Protein AF-0000000075188767 (afdb_homodimer)

Structure (mmCIF, N/CA/C/O backbone):
data_AF-0000000075188767-model_v1
#
loop_
_entity.id
_entity.type
_entity.pdbx_description
1 polymer 'Small heat shock protein'
#
loop_
_atom_site.group_PDB
_atom_site.id
_atom_site.type_symbol
_atom_site.label_atom_id
_atom_site.label_alt_id
_atom_site.label_comp_id
_atom_site.label_asym_id
_atom_site.label_entity_id
_atom_site.label_seq_id
_atom_site.pdbx_PDB_ins_code
_atom_site.Cartn_x
_atom_site.Cartn_y
_atom_site.Cartn_z
_atom_site.occupancy
_atom_site.B_iso_or_equiv
_atom_site.auth_seq_id
_atom_site.auth_comp_id
_atom_site.auth_asym_id
_atom_site.auth_atom_id
_atom_site.pdbx_PDB_model_num
ATOM 1 N N . MET A 1 1 ? -7.266 -8.07 -3.699 1 90.19 1 MET A N 1
ATOM 2 C CA . MET A 1 1 ? -6.273 -8.82 -4.465 1 90.19 1 MET A CA 1
ATOM 3 C C . MET A 1 1 ? -6.688 -8.938 -5.926 1 90.19 1 MET A C 1
ATOM 5 O O . MET A 1 1 ? -7.875 -9.086 -6.23 1 90.19 1 MET A O 1
ATOM 9 N N . ASP A 1 2 ? -5.57 -8.93 -6.891 1 92.94 2 ASP A N 1
ATOM 10 C CA . ASP A 1 2 ? -5.805 -9.25 -8.297 1 92.94 2 ASP A CA 1
ATOM 11 C C . ASP A 1 2 ? -5.168 -10.586 -8.664 1 92.94 2 ASP A C 1
ATOM 13 O O . ASP A 1 2 ? -4.031 -10.875 -8.273 1 92.94 2 ASP A O 1
ATOM 17 N N . LEU A 1 3 ? -5.898 -11.422 -9.25 1 93.69 3 LEU A N 1
ATOM 18 C CA . LEU A 1 3 ? -5.406 -12.695 -9.766 1 93.69 3 LEU A CA 1
ATOM 19 C C . LEU A 1 3 ? -5.68 -12.82 -11.266 1 93.69 3 LEU A C 1
ATOM 21 O O . LEU A 1 3 ? -6.816 -12.633 -11.703 1 93.69 3 LEU A O 1
ATOM 25 N N . TYR A 1 4 ? -4.652 -13.125 -11.992 1 91.88 4 TYR A N 1
ATOM 26 C CA . TYR A 1 4 ? -4.844 -13.258 -13.438 1 91.88 4 TYR A CA 1
ATOM 27 C C . TYR A 1 4 ? -3.771 -14.141 -14.055 1 91.88 4 TYR A C 1
ATOM 29 O O . TYR A 1 4 ? -2.736 -14.398 -13.43 1 91.88 4 TYR A O 1
ATOM 37 N N . GLU A 1 5 ? -4.125 -14.633 -15.25 1 88.25 5 GLU A N 1
ATOM 38 C CA . GLU A 1 5 ? -3.174 -15.438 -16 1 88.25 5 GLU A CA 1
ATOM 39 C C . GLU A 1 5 ? -2.639 -14.68 -17.219 1 88.25 5 GLU A C 1
ATOM 41 O O . GLU A 1 5 ? -3.402 -14.031 -17.938 1 88.25 5 GLU A O 1
ATOM 46 N N . ASP A 1 6 ? -1.314 -14.711 -17.312 1 87.12 6 ASP A N 1
ATOM 47 C CA . ASP A 1 6 ? -0.688 -14.164 -18.516 1 87.12 6 ASP A CA 1
ATOM 48 C C . ASP A 1 6 ? -0.548 -15.234 -19.594 1 87.12 6 ASP A C 1
ATOM 50 O O . ASP A 1 6 ? 0.273 -16.141 -19.484 1 87.12 6 ASP A O 1
ATOM 54 N N . PRO A 1 7 ? -1.304 -15.047 -20.609 1 82 7 PRO A N 1
ATOM 55 C CA . PRO A 1 7 ? -1.29 -16.094 -21.641 1 82 7 PRO A CA 1
ATOM 56 C C . PRO A 1 7 ? 0.036 -16.172 -22.391 1 82 7 PRO A C 1
ATOM 58 O O . PRO A 1 7 ? 0.419 -17.25 -22.875 1 82 7 PRO A O 1
ATOM 61 N N . ASP A 1 8 ? 0.709 -15.047 -22.484 1 83.5 8 ASP A N 1
ATOM 62 C CA . ASP A 1 8 ? 1.964 -15.023 -23.234 1 83.5 8 ASP A CA 1
ATOM 63 C C . ASP A 1 8 ? 3.057 -15.797 -22.5 1 83.5 8 ASP A C 1
ATOM 65 O O . ASP A 1 8 ? 3.846 -16.516 -23.109 1 83.5 8 ASP A O 1
ATOM 69 N N . THR A 1 9 ? 2.998 -15.719 -21.234 1 82.88 9 THR A N 1
ATOM 70 C CA . THR A 1 9 ? 4.059 -16.344 -20.453 1 82.88 9 THR A CA 1
ATOM 71 C C . THR A 1 9 ? 3.541 -17.594 -19.75 1 82.88 9 THR A C 1
ATOM 73 O O . THR A 1 9 ? 4.312 -18.328 -19.109 1 82.88 9 THR A O 1
ATOM 76 N N . ASN A 1 10 ? 2.279 -17.891 -19.875 1 86.31 10 ASN A N 1
ATOM 77 C CA . ASN A 1 10 ? 1.639 -18.984 -19.172 1 86.31 10 ASN A CA 1
ATOM 78 C C . ASN A 1 10 ? 1.939 -18.953 -17.672 1 86.31 10 ASN A C 1
ATOM 80 O O . ASN A 1 10 ? 2.391 -19.953 -17.109 1 86.31 10 ASN A O 1
ATOM 84 N N . THR A 1 11 ? 1.812 -17.797 -17.125 1 90.44 11 THR A N 1
ATOM 85 C CA . THR A 1 11 ? 2.1 -17.578 -15.719 1 90.44 11 THR A CA 1
ATOM 86 C C . THR A 1 11 ? 0.859 -17.062 -14.992 1 90.44 11 THR A C 1
ATOM 88 O O . THR A 1 11 ? 0.116 -16.234 -15.523 1 90.44 11 THR A O 1
ATOM 91 N N . VAL A 1 12 ? 0.63 -17.594 -13.82 1 91.12 12 VAL A N 1
ATOM 92 C CA . VAL A 1 12 ? -0.405 -17.062 -12.938 1 91.12 12 VAL A CA 1
ATOM 93 C C . VAL A 1 12 ? 0.187 -15.992 -12.031 1 91.12 12 VAL A C 1
ATOM 95 O O . VAL A 1 12 ? 1.189 -16.219 -11.352 1 91.12 12 VAL A O 1
ATOM 98 N N . ASN A 1 13 ? -0.493 -14.859 -12.023 1 93.56 13 ASN A N 1
ATOM 99 C CA . ASN A 1 13 ? -0 -13.734 -11.242 1 93.56 13 ASN A CA 1
ATOM 100 C C . ASN A 1 13 ? -1.017 -13.297 -10.188 1 93.56 13 ASN A C 1
ATOM 102 O O . ASN A 1 13 ? -2.217 -13.242 -10.469 1 93.56 13 ASN A O 1
ATOM 106 N N . ALA A 1 14 ? -0.519 -13.078 -9.023 1 94.69 14 ALA A N 1
ATOM 107 C CA . ALA A 1 14 ? -1.319 -12.516 -7.938 1 94.69 14 ALA A CA 1
ATOM 108 C C . ALA A 1 14 ? -0.682 -11.234 -7.395 1 94.69 14 ALA A C 1
ATOM 110 O O . ALA A 1 14 ? 0.526 -11.195 -7.152 1 94.69 14 ALA A O 1
ATOM 111 N N . ILE A 1 15 ? -1.501 -10.188 -7.27 1 95.06 15 ILE A N 1
ATOM 112 C CA . ILE A 1 15 ? -1.045 -8.93 -6.684 1 95.06 15 ILE A CA 1
ATOM 113 C C . ILE A 1 15 ? -1.913 -8.578 -5.48 1 95.06 15 ILE A C 1
ATOM 115 O O . ILE A 1 15 ? -3.141 -8.523 -5.586 1 95.06 15 ILE A O 1
ATOM 119 N N . ILE A 1 16 ? -1.275 -8.344 -4.34 1 94.31 16 ILE A N 1
ATOM 120 C CA . ILE A 1 16 ? -1.977 -8.047 -3.096 1 94.31 16 ILE A CA 1
ATOM 121 C C . ILE A 1 16 ? -1.461 -6.73 -2.516 1 94.31 16 ILE A C 1
ATOM 123 O O . ILE A 1 16 ? -0.253 -6.48 -2.502 1 94.31 16 ILE A O 1
ATOM 127 N N . GLU A 1 17 ? -2.391 -5.918 -2.092 1 93.75 17 GLU A N 1
ATOM 128 C CA . GLU A 1 17 ? -2.016 -4.66 -1.455 1 93.75 17 GLU A CA 1
ATOM 129 C C . GLU A 1 17 ? -1.712 -4.859 0.027 1 93.75 17 GLU A C 1
ATOM 131 O O . GLU A 1 17 ? -2.59 -5.25 0.799 1 93.75 17 GLU A O 1
ATOM 136 N N . LEU A 1 18 ? -0.496 -4.555 0.384 1 93.19 18 LEU A N 1
ATOM 137 C CA . LEU A 1 18 ? -0.028 -4.652 1.762 1 93.19 18 LEU A CA 1
ATOM 138 C C . LEU A 1 18 ? 0.71 -3.383 2.176 1 93.19 18 LEU A C 1
ATOM 140 O O . LEU A 1 18 ? 1.89 -3.434 2.531 1 93.19 18 LEU A O 1
ATOM 144 N N . PRO A 1 19 ? -0.009 -2.355 2.23 1 92.75 19 PRO A N 1
ATOM 145 C CA . PRO A 1 19 ? 0.664 -1.087 2.521 1 92.75 19 PRO A CA 1
ATOM 146 C C . PRO A 1 19 ? 1.307 -1.064 3.906 1 92.75 19 PRO A C 1
ATOM 148 O O . PRO A 1 19 ? 0.67 -1.445 4.891 1 92.75 19 PRO A O 1
ATOM 151 N N . GLY A 1 20 ? 2.51 -0.597 3.945 1 92.69 20 GLY A N 1
ATOM 152 C CA . GLY A 1 20 ? 3.188 -0.374 5.211 1 92.69 20 GLY A CA 1
ATOM 153 C C . GLY A 1 20 ? 3.943 -1.592 5.707 1 92.69 20 GLY A C 1
ATOM 154 O O . GLY A 1 20 ? 4.684 -1.512 6.691 1 92.69 20 GLY A O 1
ATOM 155 N N . LEU A 1 21 ? 3.725 -2.664 5.047 1 92.88 21 LEU A N 1
ATOM 156 C CA . LEU A 1 21 ? 4.371 -3.885 5.52 1 92.88 21 LEU A CA 1
ATOM 157 C C . LEU A 1 21 ? 5.715 -4.09 4.824 1 92.88 21 LEU A C 1
ATOM 159 O O . LEU A 1 21 ? 5.895 -3.67 3.678 1 92.88 21 LEU A O 1
ATOM 163 N N . ALA A 1 22 ? 6.555 -4.711 5.602 1 93.44 22 ALA A N 1
ATOM 164 C CA . ALA A 1 22 ? 7.836 -5.145 5.051 1 93.44 22 ALA A CA 1
ATOM 165 C C . ALA A 1 22 ? 7.812 -6.629 4.699 1 93.44 22 ALA A C 1
ATOM 167 O O . ALA A 1 22 ? 6.859 -7.336 5.039 1 93.44 22 ALA A O 1
ATOM 168 N N . LYS A 1 23 ? 8.852 -7.039 3.98 1 94.12 23 LYS A N 1
ATOM 169 C CA . LYS A 1 23 ? 8.93 -8.43 3.537 1 94.12 23 LYS A CA 1
ATOM 170 C C . LYS A 1 23 ? 8.867 -9.391 4.723 1 94.12 23 LYS A C 1
ATOM 172 O O . LYS A 1 23 ? 8.266 -10.461 4.629 1 94.12 23 LYS A O 1
ATOM 177 N N . GLU A 1 24 ? 9.484 -8.93 5.809 1 94.25 24 GLU A N 1
ATOM 178 C CA . GLU A 1 24 ? 9.562 -9.789 6.98 1 94.25 24 GLU A CA 1
ATOM 179 C C . GLU A 1 24 ? 8.188 -9.969 7.625 1 94.25 24 GLU A C 1
ATOM 181 O O . GLU A 1 24 ? 7.98 -10.898 8.406 1 94.25 24 GLU A O 1
ATOM 186 N N . ASP A 1 25 ? 7.273 -9.141 7.289 1 94 25 ASP A N 1
ATOM 187 C CA . ASP A 1 25 ? 5.945 -9.18 7.887 1 94 25 ASP A CA 1
ATOM 188 C C . ASP A 1 25 ? 5.016 -10.109 7.105 1 94 25 ASP A C 1
ATOM 190 O O . ASP A 1 25 ? 3.869 -10.32 7.5 1 94 25 ASP A O 1
ATOM 194 N N . VAL A 1 26 ? 5.488 -10.633 6.008 1 96.19 26 VAL A N 1
ATOM 195 C CA . VAL A 1 26 ? 4.652 -11.422 5.109 1 96.19 26 VAL A CA 1
ATOM 196 C C . VAL A 1 26 ? 5.145 -12.867 5.078 1 96.19 26 VAL A C 1
ATOM 198 O O . VAL A 1 26 ? 6.344 -13.117 4.953 1 96.19 26 VAL A O 1
ATOM 201 N N . HIS A 1 27 ? 4.16 -13.758 5.238 1 96.44 27 HIS A N 1
ATOM 202 C CA . HIS A 1 27 ? 4.488 -15.18 5.164 1 96.44 27 HIS A CA 1
ATOM 203 C C . HIS A 1 27 ? 3.857 -15.828 3.939 1 96.44 27 HIS A C 1
ATOM 205 O O . HIS A 1 27 ? 2.686 -15.594 3.639 1 96.44 27 HIS A O 1
ATOM 211 N N . ILE A 1 28 ? 4.711 -16.578 3.256 1 95.94 28 ILE A N 1
ATOM 212 C CA . ILE A 1 28 ? 4.234 -17.344 2.104 1 95.94 28 ILE A CA 1
ATOM 213 C C . ILE A 1 28 ? 4.605 -18.812 2.268 1 95.94 28 ILE A C 1
ATOM 215 O O . ILE A 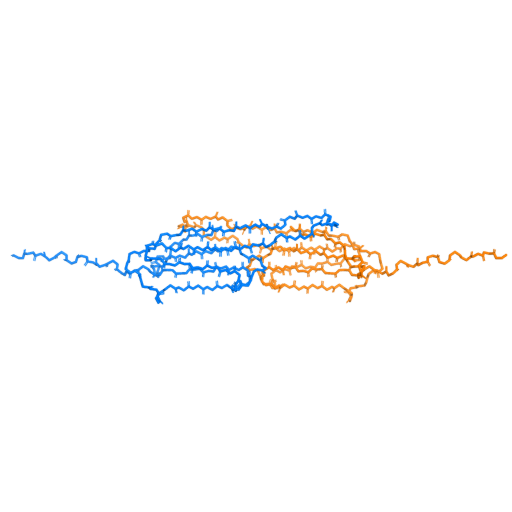1 28 ? 5.785 -19.156 2.414 1 95.94 28 ILE A O 1
ATOM 219 N N . ASP A 1 29 ? 3.621 -19.625 2.246 1 95.56 29 ASP A N 1
ATOM 220 C CA . ASP A 1 29 ? 3.824 -21.062 2.371 1 95.56 29 ASP A CA 1
ATOM 221 C C . ASP A 1 29 ? 3.316 -21.797 1.133 1 95.56 29 ASP A C 1
ATOM 223 O O . ASP A 1 29 ? 2.271 -21.453 0.581 1 95.56 29 ASP A O 1
ATOM 227 N N . TRP A 1 30 ? 4.145 -22.781 0.76 1 94.06 30 TRP A N 1
ATOM 228 C CA . TRP A 1 30 ? 3.77 -23.609 -0.379 1 94.06 30 TRP A CA 1
ATOM 229 C C . TRP A 1 30 ? 3.869 -25.094 -0.029 1 94.06 30 TRP A C 1
ATOM 231 O O . TRP A 1 30 ? 4.879 -25.531 0.517 1 94.06 30 TRP A O 1
ATOM 241 N N . ASN A 1 31 ? 2.832 -25.828 -0.376 1 92.5 31 ASN A N 1
ATOM 242 C CA . ASN A 1 31 ? 2.844 -27.25 -0.028 1 92.5 31 ASN A CA 1
ATOM 243 C C . ASN A 1 31 ? 2.742 -28.141 -1.27 1 92.5 31 ASN A C 1
ATOM 245 O O . ASN A 1 31 ? 2.402 -29.312 -1.171 1 92.5 31 ASN A O 1
ATOM 249 N N . GLY A 1 32 ? 2.998 -27.578 -2.428 1 89.44 32 GLY A N 1
ATOM 250 C CA . GLY A 1 32 ? 2.889 -28.312 -3.682 1 89.44 32 GLY A CA 1
ATOM 251 C C . GLY A 1 32 ? 1.644 -27.953 -4.473 1 89.44 32 GLY A C 1
ATOM 252 O O . GLY A 1 32 ? 1.736 -27.5 -5.613 1 89.44 32 GLY A O 1
ATOM 253 N N . ASP A 1 33 ? 0.58 -27.969 -3.771 1 90.56 33 ASP A N 1
ATOM 254 C CA . ASP A 1 33 ? -0.696 -27.781 -4.457 1 90.56 33 ASP A CA 1
ATOM 255 C C . ASP A 1 33 ? -1.256 -26.375 -4.203 1 90.56 33 ASP A C 1
ATOM 257 O O . ASP A 1 33 ? -2.068 -25.875 -4.984 1 90.56 33 ASP A O 1
ATOM 261 N N . GLN A 1 34 ? -0.805 -25.891 -3.059 1 93.94 34 GLN A N 1
ATOM 262 C CA . GLN A 1 34 ? -1.374 -24.609 -2.676 1 93.94 34 GLN A CA 1
ATOM 263 C C . GLN A 1 34 ? -0.292 -23.656 -2.176 1 93.94 34 GLN A C 1
ATOM 265 O O . GLN A 1 34 ? 0.708 -24.094 -1.601 1 93.94 34 GLN A O 1
ATOM 270 N N . ILE A 1 35 ? -0.518 -22.422 -2.445 1 94.44 35 ILE A N 1
ATOM 271 C CA . ILE A 1 35 ? 0.289 -21.359 -1.858 1 94.44 35 ILE A CA 1
ATOM 272 C C . ILE A 1 35 ? -0.567 -20.516 -0.908 1 94.44 35 ILE A C 1
ATOM 274 O O . ILE A 1 35 ? -1.664 -20.094 -1.27 1 94.44 35 ILE A O 1
ATOM 278 N N . THR A 1 36 ? -0.111 -20.375 0.286 1 96.38 36 THR A N 1
ATOM 279 C CA . THR A 1 36 ? -0.822 -19.578 1.271 1 96.38 36 THR A CA 1
ATOM 280 C C . THR A 1 36 ? -0.023 -18.328 1.622 1 96.38 36 THR A C 1
ATOM 282 O O . THR A 1 36 ? 1.156 -18.406 1.971 1 96.38 36 THR A O 1
ATOM 285 N N . ILE A 1 37 ? -0.698 -17.219 1.478 1 96.38 37 ILE A N 1
ATOM 286 C CA . ILE A 1 37 ? -0.077 -15.938 1.819 1 96.38 37 ILE A CA 1
ATOM 287 C C . ILE A 1 37 ? -0.751 -15.352 3.057 1 96.38 37 ILE A C 1
ATOM 289 O O . ILE A 1 37 ? -1.981 -15.297 3.135 1 96.38 37 ILE A O 1
ATOM 293 N N . GLY A 1 38 ? 0.048 -14.977 3.951 1 96.25 38 GLY A N 1
ATOM 294 C CA . GLY A 1 38 ? -0.479 -14.391 5.172 1 96.25 38 GLY A CA 1
ATOM 295 C C . GLY A 1 38 ? 0.338 -13.211 5.668 1 96.25 38 GLY A C 1
ATOM 296 O O . GLY A 1 38 ? 1.559 -13.18 5.504 1 96.25 38 GLY A O 1
ATOM 297 N N . ALA A 1 39 ? -0.398 -12.25 6.27 1 95.44 39 ALA A N 1
ATOM 298 C CA . ALA A 1 39 ? 0.246 -11.133 6.949 1 95.44 39 ALA A CA 1
ATOM 299 C C . ALA A 1 39 ? -0.683 -10.508 7.988 1 95.44 39 ALA A C 1
ATOM 301 O O . ALA A 1 39 ? -1.877 -10.82 8.023 1 95.44 39 ALA A O 1
ATOM 302 N N . GLU A 1 40 ? -0.028 -9.773 8.852 1 92.38 40 GLU A N 1
ATOM 303 C CA . GLU A 1 40 ? -0.811 -9.07 9.867 1 92.38 40 GLU A CA 1
ATOM 304 C C . GLU A 1 40 ? -0.426 -7.598 9.938 1 92.38 40 GLU A C 1
ATOM 306 O O . GLU A 1 40 ? 0.753 -7.266 10.078 1 92.38 40 GLU A O 1
ATOM 311 N N . ILE A 1 41 ? -1.421 -6.789 9.734 1 86.06 41 ILE A N 1
ATOM 312 C CA . ILE A 1 41 ? -1.222 -5.359 9.953 1 86.06 41 ILE A CA 1
ATOM 313 C C . ILE A 1 41 ? -1.614 -4.996 11.383 1 86.06 41 ILE A C 1
ATOM 315 O O . ILE A 1 41 ? -2.789 -5.07 11.75 1 86.06 41 ILE A O 1
ATOM 319 N N . PRO A 1 42 ? -0.672 -4.617 12.094 1 83.44 42 PRO A N 1
ATOM 320 C CA . PRO A 1 42 ? -0.935 -4.414 13.523 1 83.44 42 PRO A CA 1
ATOM 321 C C . PRO A 1 42 ? -1.926 -3.279 13.781 1 83.44 42 PRO A C 1
ATOM 323 O O . PRO A 1 42 ? -1.992 -2.322 13.008 1 83.44 42 PRO A O 1
ATOM 326 N N . GLU A 1 43 ? -2.678 -3.516 14.898 1 83.19 43 GLU A N 1
ATOM 327 C CA . GLU A 1 43 ? -3.549 -2.439 15.359 1 83.19 43 GLU A CA 1
ATOM 328 C C . GLU A 1 43 ? -2.74 -1.266 15.898 1 83.19 43 GLU A C 1
ATOM 330 O O . GLU A 1 43 ? -1.669 -1.459 16.484 1 83.19 43 GLU A O 1
ATOM 335 N N . ARG A 1 44 ? -3.236 -0.109 15.516 1 79.44 44 ARG A N 1
ATOM 336 C CA . ARG A 1 44 ? -2.582 1.09 16.031 1 79.44 44 ARG A CA 1
ATOM 337 C C . ARG A 1 44 ? -3.43 1.762 17.094 1 79.44 44 ARG A C 1
ATOM 339 O O . ARG A 1 44 ? -4.637 1.531 17.172 1 79.44 44 ARG A O 1
ATOM 346 N N . ASP A 1 45 ? -2.658 2.367 18.031 1 79.56 45 ASP A N 1
ATOM 347 C CA . ASP A 1 45 ? -3.398 3.172 19 1 79.56 45 ASP A CA 1
ATOM 348 C C . ASP A 1 45 ? -4.117 4.332 18.312 1 79.56 45 ASP A C 1
ATOM 350 O O . ASP A 1 45 ? -3.477 5.234 17.781 1 79.56 45 ASP A O 1
ATOM 354 N N . THR A 1 46 ? -5.402 4.262 18.266 1 81.06 46 THR A N 1
ATOM 355 C CA . THR A 1 46 ? -6.16 5.277 17.547 1 81.06 46 THR A CA 1
ATOM 356 C C . THR A 1 46 ? -6.719 6.32 18.516 1 81.06 46 THR A C 1
ATOM 358 O O . THR A 1 46 ? -7.613 7.09 18.156 1 81.06 46 THR A O 1
ATOM 361 N N . SER A 1 47 ? -6.059 6.133 19.703 1 79.75 47 SER A N 1
ATOM 362 C CA . SER A 1 47 ? -6.5 7.152 20.656 1 79.75 47 SER A CA 1
ATOM 363 C C . SER A 1 47 ? -6.102 8.547 20.188 1 79.75 47 SER A C 1
ATOM 365 O O . SER A 1 47 ? -4.941 8.789 19.844 1 79.75 47 SER A O 1
ATOM 367 N N . GLY A 1 48 ? -7.004 9.391 19.938 1 80 48 GLY A N 1
ATOM 368 C CA . GLY A 1 48 ? -6.723 10.75 19.516 1 80 48 GLY A CA 1
ATOM 369 C C . GLY A 1 48 ? -6.762 10.938 18 1 80 48 GLY A C 1
ATOM 370 O O . GLY A 1 48 ? -6.434 12.008 17.5 1 80 48 GLY A O 1
ATOM 371 N N . HIS A 1 49 ? -7.039 9.852 17.375 1 88.19 49 HIS A N 1
ATOM 372 C CA . HIS A 1 49 ? -7.16 9.969 15.922 1 88.19 49 HIS A CA 1
ATOM 373 C C . HIS A 1 49 ? -8.477 10.617 15.531 1 88.19 49 HIS A C 1
ATOM 375 O O . HIS A 1 49 ? -9.523 10.305 16.094 1 88.19 49 HIS A O 1
ATOM 381 N N . THR A 1 50 ? -8.344 11.539 14.766 1 88.5 50 THR A N 1
ATOM 382 C CA . THR A 1 50 ? -9.547 12.188 14.258 1 88.5 50 THR A CA 1
ATOM 383 C C . THR A 1 50 ? -10.164 11.383 13.125 1 88.5 50 THR A C 1
ATOM 385 O O . THR A 1 50 ? -11.383 11.32 12.992 1 88.5 50 THR A O 1
ATOM 388 N N . ILE A 1 51 ? -9.352 10.797 12.344 1 89.94 51 ILE A N 1
ATOM 389 C CA . ILE A 1 51 ? -9.797 9.93 11.25 1 89.94 51 ILE A CA 1
ATOM 390 C C . ILE A 1 51 ? -9.016 8.617 11.289 1 89.94 51 ILE A C 1
ATOM 392 O O . ILE A 1 51 ? -7.797 8.617 11.492 1 89.94 51 ILE A O 1
ATOM 396 N N . CYS A 1 52 ? -9.633 7.477 11.188 1 90.94 52 CYS A N 1
ATOM 397 C CA . CYS A 1 52 ? -9.039 6.148 11.141 1 90.94 52 CYS A CA 1
ATOM 398 C C . CYS A 1 52 ? -9.656 5.316 10.016 1 90.94 52 CYS A C 1
ATOM 400 O O . CYS A 1 52 ? -10.688 4.676 10.211 1 90.94 52 CYS A O 1
ATOM 402 N N . GLU A 1 53 ? -9.031 5.32 8.875 1 89.44 53 GLU A N 1
ATOM 403 C CA . GLU A 1 53 ? -9.602 4.633 7.719 1 89.44 53 GLU A CA 1
ATOM 404 C C . GLU A 1 53 ? -8.641 3.574 7.18 1 89.44 53 GLU A C 1
ATOM 406 O O . GLU A 1 53 ? -8.977 2.846 6.246 1 89.44 53 GLU A O 1
ATOM 411 N N . ARG A 1 54 ? -7.488 3.363 7.773 1 91.25 54 ARG A N 1
ATOM 412 C CA . ARG A 1 54 ? -6.504 2.439 7.219 1 91.25 54 ARG A CA 1
ATOM 413 C C . ARG A 1 54 ? -6.828 1 7.602 1 91.25 54 ARG A C 1
ATOM 415 O O . ARG A 1 54 ? -7.449 0.752 8.641 1 91.25 54 ARG A O 1
ATOM 422 N N . THR A 1 55 ? -6.367 0.193 6.754 1 86.38 55 THR A N 1
ATOM 423 C CA . THR A 1 55 ? -6.605 -1.235 6.93 1 86.38 55 THR A CA 1
ATOM 424 C C . THR A 1 55 ? -5.895 -1.754 8.172 1 86.38 55 THR A C 1
ATOM 426 O O . THR A 1 55 ? -4.77 -1.349 8.469 1 86.38 55 THR A O 1
ATOM 429 N N . VAL A 1 56 ? -6.609 -2.557 8.898 1 88.19 56 VAL A N 1
ATOM 430 C CA . VAL A 1 56 ? -6.027 -3.213 10.062 1 88.19 56 VAL A CA 1
ATOM 431 C C . VAL A 1 56 ? -6.496 -4.664 10.133 1 88.19 56 VAL A C 1
ATOM 433 O O . VAL A 1 56 ? -7.602 -4.988 9.688 1 88.19 56 VAL A O 1
ATOM 436 N N . GLY A 1 57 ? -5.578 -5.562 10.609 1 89.75 57 GLY A N 1
ATOM 437 C CA . GLY A 1 57 ? -5.973 -6.941 10.852 1 89.75 57 GLY A CA 1
ATOM 438 C C . GLY A 1 57 ? -5.152 -7.941 10.055 1 89.75 57 GLY A C 1
ATOM 439 O O . GLY A 1 57 ? -4.051 -7.629 9.602 1 89.75 57 GLY A O 1
ATOM 440 N N . ARG A 1 58 ? -5.668 -9.133 10.062 1 91 58 ARG A N 1
ATOM 441 C CA . ARG A 1 58 ? -4.953 -10.242 9.43 1 91 58 ARG A CA 1
ATOM 442 C C . ARG A 1 58 ? -5.496 -10.516 8.031 1 91 58 ARG A C 1
ATOM 444 O O . ARG A 1 58 ? -6.699 -10.375 7.789 1 91 58 ARG A O 1
ATOM 451 N N . PHE A 1 59 ? -4.559 -10.695 7.273 1 87.69 59 PHE A N 1
ATOM 452 C CA . PHE A 1 59 ? -4.879 -11.102 5.91 1 87.69 59 PHE A CA 1
ATOM 453 C C . PHE A 1 59 ? -4.375 -12.508 5.629 1 87.69 59 PHE A C 1
ATOM 455 O O . PHE A 1 59 ? -3.275 -12.875 6.047 1 87.69 59 PHE A O 1
ATOM 462 N N . ARG A 1 60 ? -5.234 -13.352 4.949 1 94.5 60 ARG A N 1
ATOM 463 C CA . ARG A 1 60 ? -4.809 -14.672 4.5 1 94.5 60 ARG A CA 1
ATOM 464 C C . ARG A 1 60 ? -5.516 -15.07 3.209 1 94.5 60 ARG A C 1
ATOM 466 O O . ARG A 1 60 ? -6.742 -15 3.121 1 94.5 60 ARG A O 1
ATOM 473 N N . ARG A 1 61 ? -4.77 -15.422 2.271 1 94.75 61 ARG A N 1
ATOM 474 C CA . ARG A 1 61 ? -5.305 -15.898 0.999 1 94.75 61 ARG A CA 1
ATOM 475 C C . ARG A 1 61 ? -4.594 -17.172 0.543 1 94.75 61 ARG A C 1
ATOM 477 O O . ARG A 1 61 ? -3.408 -17.359 0.819 1 94.75 61 ARG A O 1
ATOM 484 N N . THR A 1 62 ? -5.301 -18 -0.083 1 94.75 62 THR A N 1
ATOM 485 C CA . THR A 1 62 ? -4.742 -19.25 -0.617 1 94.75 62 THR A CA 1
ATOM 486 C C . THR A 1 62 ? -5.023 -19.359 -2.113 1 94.75 62 THR A C 1
ATOM 488 O O . THR A 1 62 ? -6.145 -19.109 -2.561 1 94.75 62 THR A O 1
ATOM 491 N N . LEU A 1 63 ? -4.016 -19.75 -2.793 1 92.44 63 LEU A N 1
ATOM 492 C CA . LEU A 1 63 ? -4.109 -19.938 -4.238 1 92.44 63 LEU A CA 1
ATOM 493 C C . LEU A 1 63 ? -3.736 -21.359 -4.621 1 92.44 63 LEU A C 1
ATOM 495 O O . LEU A 1 63 ? -2.818 -21.953 -4.039 1 92.44 63 LEU A O 1
ATOM 499 N N . THR A 1 64 ? -4.41 -21.844 -5.609 1 91.19 64 THR A N 1
ATOM 500 C CA . THR A 1 64 ? -4.059 -23.172 -6.129 1 91.19 64 THR A CA 1
ATOM 501 C C . THR A 1 64 ? -2.877 -23.078 -7.09 1 91.19 64 THR A C 1
ATOM 503 O O . THR A 1 64 ? -2.844 -22.188 -7.957 1 91.19 64 THR A O 1
ATOM 506 N N . THR A 1 65 ? -1.924 -24 -6.875 1 89.75 65 THR A N 1
ATOM 507 C CA . THR A 1 65 ? -0.75 -23.984 -7.738 1 89.75 65 THR A CA 1
ATOM 508 C C . THR A 1 65 ? -0.978 -24.844 -8.977 1 89.75 65 THR A C 1
ATOM 510 O O . THR A 1 65 ? -1.59 -25.906 -8.891 1 89.75 65 THR A O 1
ATOM 513 N N . PRO A 1 66 ? -0.479 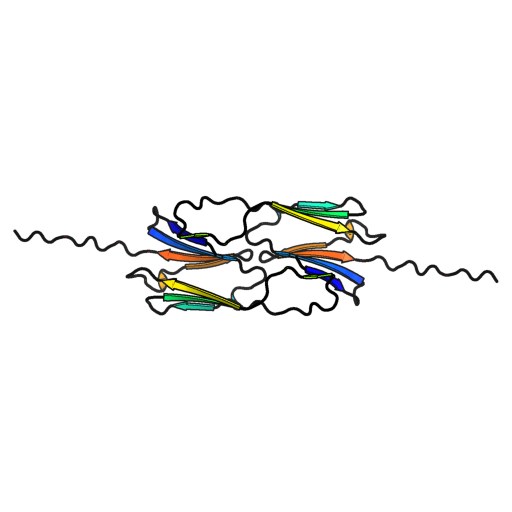-24.312 -10.086 1 85.5 66 PRO A N 1
ATOM 514 C CA . PRO A 1 66 ? -0.562 -25.156 -11.273 1 85.5 66 PRO A CA 1
ATOM 515 C C . PRO A 1 66 ? 0.2 -26.484 -11.117 1 85.5 66 PRO A C 1
ATOM 517 O O . PRO A 1 66 ? 1.125 -26.562 -10.305 1 85.5 66 PRO A O 1
ATOM 520 N N . ARG A 1 67 ? -0.194 -27.344 -11.938 1 83 67 ARG A N 1
ATOM 521 C CA . ARG A 1 67 ? 0.463 -28.641 -11.883 1 83 67 ARG A CA 1
ATOM 522 C C . ARG A 1 67 ? 1.895 -28.562 -12.398 1 83 67 ARG A C 1
ATOM 524 O O . ARG A 1 67 ? 2.164 -27.859 -13.383 1 83 67 ARG A O 1
ATOM 531 N N . GLY A 1 68 ? 2.793 -29.266 -11.672 1 81.56 68 GLY A N 1
ATOM 532 C CA . GLY A 1 68 ? 4.156 -29.406 -12.156 1 81.56 68 GLY A CA 1
ATOM 533 C C . GLY A 1 68 ? 5.059 -28.25 -11.75 1 81.56 68 GLY A C 1
ATOM 534 O O . GLY A 1 68 ? 6.234 -28.219 -12.109 1 81.56 68 GLY A O 1
ATOM 535 N N . ILE A 1 69 ? 4.531 -27.359 -11.148 1 82.25 69 ILE A N 1
ATOM 536 C CA . ILE A 1 69 ? 5.336 -26.203 -10.734 1 82.25 69 ILE A CA 1
ATOM 537 C C . ILE A 1 69 ? 6.312 -26.641 -9.641 1 82.25 69 ILE A C 1
ATOM 539 O O . ILE A 1 69 ? 6.012 -27.516 -8.836 1 82.25 69 ILE A O 1
ATOM 543 N N . LYS A 1 70 ? 7.551 -26.141 -9.758 1 83.56 70 LYS A N 1
ATOM 544 C CA . LYS A 1 70 ? 8.539 -26.344 -8.711 1 83.56 70 LYS A CA 1
ATOM 545 C C . LYS A 1 70 ? 8.719 -25.094 -7.863 1 83.56 70 LYS A C 1
ATOM 547 O O . LYS A 1 70 ? 8.367 -23.984 -8.297 1 83.56 70 LYS A O 1
ATOM 552 N N . GLU A 1 71 ? 9.195 -25.281 -6.652 1 85.12 71 GLU A N 1
ATOM 553 C CA . GLU A 1 71 ? 9.398 -24.172 -5.723 1 85.12 71 GLU A CA 1
ATOM 554 C C . GLU A 1 71 ? 10.281 -23.094 -6.336 1 85.12 71 GLU A C 1
ATOM 556 O O . GLU A 1 71 ? 10.016 -21.891 -6.16 1 85.12 71 GLU A O 1
ATOM 561 N N . GLU A 1 72 ? 11.273 -23.531 -7.012 1 88.75 72 GLU A N 1
ATOM 562 C CA . GLU A 1 72 ? 12.234 -22.594 -7.578 1 88.75 72 GLU A CA 1
ATOM 563 C C . GLU A 1 72 ? 11.594 -21.719 -8.656 1 88.75 72 GLU A C 1
ATOM 565 O O . GLU A 1 72 ? 12.141 -20.688 -9.023 1 8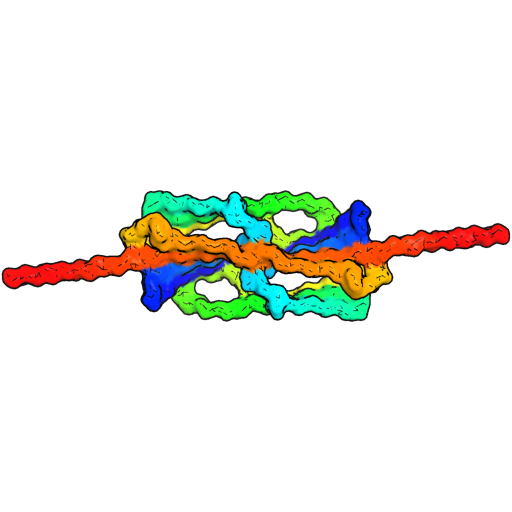8.75 72 GLU A O 1
ATOM 570 N N . ASP A 1 73 ? 10.438 -22.141 -9.109 1 88.25 73 ASP A N 1
ATOM 571 C CA . ASP A 1 73 ? 9.758 -21.422 -10.18 1 88.25 73 ASP A CA 1
ATOM 572 C C . ASP A 1 73 ? 8.898 -20.281 -9.625 1 88.25 73 ASP A C 1
ATOM 574 O O . ASP A 1 73 ? 8.469 -19.391 -10.367 1 88.25 73 ASP A O 1
ATOM 578 N N . ILE A 1 74 ? 8.648 -20.359 -8.375 1 91.38 74 ILE A N 1
ATOM 579 C CA . ILE A 1 74 ? 7.742 -19.406 -7.754 1 91.38 74 ILE A CA 1
ATOM 580 C C . ILE A 1 74 ? 8.5 -18.109 -7.438 1 91.38 74 ILE A C 1
ATOM 582 O O . ILE A 1 74 ? 9.547 -18.156 -6.785 1 91.38 74 ILE A O 1
ATOM 586 N N . LYS A 1 75 ? 8.023 -17.016 -7.949 1 94.31 75 LYS A N 1
ATOM 587 C CA . LYS A 1 75 ? 8.633 -15.719 -7.688 1 94.31 75 LYS A CA 1
ATOM 588 C C . LYS A 1 75 ? 7.691 -14.812 -6.895 1 94.31 75 LYS A C 1
ATOM 590 O O . LYS A 1 75 ? 6.488 -14.781 -7.156 1 94.31 75 LYS A O 1
ATOM 595 N N . ALA A 1 76 ? 8.297 -14.125 -5.926 1 95.94 76 ALA A N 1
ATOM 596 C CA . ALA A 1 76 ? 7.527 -13.18 -5.121 1 95.94 76 ALA A CA 1
ATOM 597 C C . ALA A 1 76 ? 8.328 -11.914 -4.844 1 95.94 76 ALA A C 1
ATOM 599 O O . ALA A 1 76 ? 9.539 -11.977 -4.598 1 95.94 76 ALA A O 1
ATOM 600 N N . SER A 1 77 ? 7.695 -10.781 -4.887 1 96.81 77 SER A N 1
ATOM 601 C CA . SER A 1 77 ? 8.328 -9.508 -4.559 1 96.81 77 SER A CA 1
ATOM 602 C C . SER A 1 77 ? 7.363 -8.578 -3.836 1 96.81 77 SER A C 1
ATOM 604 O O . SER A 1 77 ? 6.148 -8.672 -4.023 1 96.81 77 SER A O 1
ATOM 606 N N . LEU A 1 78 ? 7.863 -7.789 -2.973 1 96.12 78 LEU A N 1
ATOM 607 C CA . LEU A 1 78 ? 7.105 -6.754 -2.281 1 96.12 78 LEU A CA 1
ATOM 608 C C . LEU A 1 78 ? 7.719 -5.379 -2.523 1 96.12 78 LEU A C 1
ATOM 610 O O . LEU A 1 78 ? 8.836 -5.105 -2.076 1 96.12 78 LEU A O 1
ATOM 614 N N . LYS A 1 79 ? 6.977 -4.59 -3.256 1 94.44 79 LYS A N 1
ATOM 615 C CA . LYS A 1 79 ? 7.441 -3.248 -3.586 1 94.44 79 LYS A CA 1
ATOM 616 C C . LYS A 1 79 ? 6.305 -2.234 -3.496 1 94.44 79 LYS A C 1
ATOM 618 O O . LYS A 1 79 ? 5.203 -2.484 -3.988 1 94.44 79 LYS A O 1
ATOM 623 N N . ASN A 1 80 ? 6.582 -1.127 -2.793 1 93.69 80 ASN A N 1
ATOM 624 C CA . ASN A 1 80 ? 5.609 -0.043 -2.682 1 93.69 80 ASN A CA 1
ATOM 625 C C . ASN A 1 80 ? 4.281 -0.535 -2.113 1 93.69 80 ASN A C 1
ATOM 627 O O . ASN A 1 80 ? 3.215 -0.123 -2.572 1 93.69 80 ASN A O 1
ATOM 631 N N . GLY A 1 81 ? 4.473 -1.469 -1.285 1 93.94 81 GLY A N 1
ATOM 632 C CA . GLY A 1 81 ? 3.293 -1.966 -0.59 1 93.94 81 GLY A CA 1
ATOM 633 C C . GLY A 1 81 ? 2.477 -2.938 -1.421 1 93.94 81 GLY A C 1
ATOM 634 O O . GLY A 1 81 ? 1.318 -3.215 -1.101 1 93.94 81 GLY A O 1
ATOM 635 N N . LEU A 1 82 ? 3.096 -3.398 -2.516 1 95.81 82 LEU A N 1
ATOM 636 C CA . LEU A 1 82 ? 2.443 -4.395 -3.359 1 95.81 82 LEU A CA 1
ATOM 637 C C . LEU A 1 82 ? 3.211 -5.711 -3.338 1 95.81 82 LEU A C 1
ATOM 639 O O . LEU A 1 82 ? 4.406 -5.746 -3.646 1 95.81 82 LEU A O 1
ATOM 643 N N . LEU A 1 83 ? 2.482 -6.707 -3.01 1 96.5 83 LEU A N 1
ATOM 644 C CA . LEU A 1 83 ? 3.041 -8.047 -3.143 1 96.5 83 LEU A CA 1
ATOM 645 C C . LEU A 1 83 ? 2.682 -8.656 -4.492 1 96.5 83 LEU A C 1
ATOM 647 O O . LEU A 1 83 ? 1.501 -8.766 -4.836 1 96.5 83 LEU A O 1
ATOM 651 N N . ALA A 1 84 ? 3.672 -9.031 -5.168 1 96.81 84 ALA A N 1
ATOM 652 C CA . ALA A 1 84 ? 3.463 -9.695 -6.453 1 96.81 84 ALA A CA 1
ATOM 653 C C . ALA A 1 84 ? 3.961 -11.133 -6.414 1 96.81 84 ALA A C 1
ATOM 655 O O . ALA A 1 84 ? 5.105 -11.391 -6.035 1 96.81 84 ALA A O 1
ATOM 656 N N . LEU A 1 85 ? 3.096 -12.008 -6.777 1 96.38 85 LEU A N 1
ATOM 657 C CA . LEU A 1 85 ? 3.418 -13.43 -6.855 1 96.38 85 LEU A CA 1
ATOM 658 C C . LEU A 1 85 ? 3.219 -13.953 -8.273 1 96.38 85 LEU A C 1
ATOM 660 O O . LEU A 1 85 ? 2.184 -13.703 -8.891 1 96.38 85 LEU A O 1
ATOM 664 N N . SER A 1 86 ? 4.227 -14.664 -8.711 1 95.06 86 SER A N 1
ATOM 665 C CA . SER A 1 86 ? 4.172 -15.242 -10.047 1 95.06 86 SER A CA 1
ATOM 666 C C . SER A 1 86 ? 4.41 -16.75 -10.016 1 95.06 86 SER A C 1
ATOM 668 O O . SER A 1 86 ? 5.402 -17.219 -9.445 1 95.06 86 SER A O 1
ATOM 670 N N . LEU A 1 87 ? 3.541 -17.453 -10.664 1 93.12 87 LEU A N 1
ATOM 671 C CA . LEU A 1 87 ? 3.6 -18.906 -10.75 1 93.12 87 LEU A CA 1
ATOM 672 C C . LEU A 1 87 ? 3.572 -19.375 -12.195 1 93.12 87 LEU A C 1
ATOM 674 O O . LEU A 1 87 ? 2.518 -19.359 -12.836 1 93.12 87 LEU A O 1
ATOM 678 N N . PRO A 1 88 ? 4.684 -19.859 -12.648 1 89.62 88 PRO A N 1
ATOM 679 C CA . PRO A 1 88 ? 4.676 -20.344 -14.031 1 89.62 88 PRO A CA 1
ATOM 680 C C . PRO A 1 88 ? 3.961 -21.688 -14.164 1 89.62 88 PRO A C 1
ATOM 682 O O . PRO A 1 88 ? 4.039 -22.531 -13.266 1 89.62 88 PRO A O 1
ATOM 685 N N . ARG A 1 89 ? 3.174 -21.812 -15.219 1 80.19 89 ARG A N 1
ATOM 686 C CA . ARG A 1 89 ? 2.539 -23.078 -15.531 1 80.19 89 ARG A CA 1
ATOM 687 C C . ARG A 1 89 ? 3.453 -23.953 -16.391 1 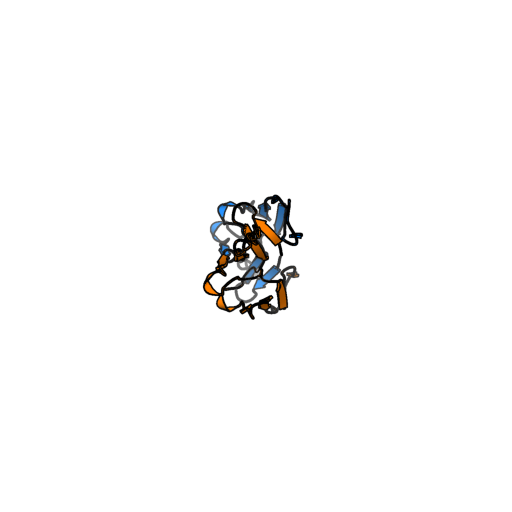80.19 89 ARG A C 1
ATOM 689 O O . ARG A 1 89 ? 4.156 -23.453 -17.266 1 80.19 8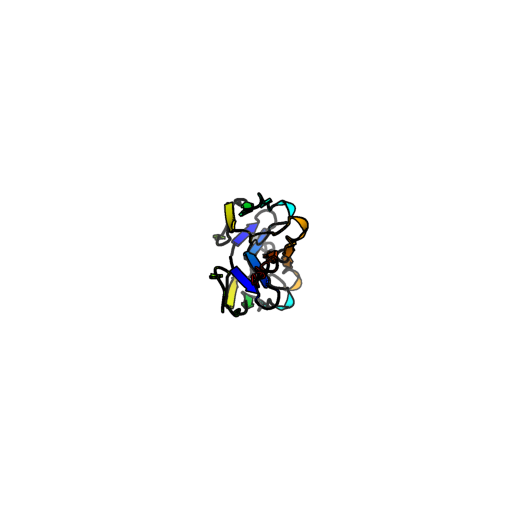9 ARG A O 1
ATOM 696 N N . ALA A 1 90 ? 3.742 -25.172 -15.875 1 68.12 90 ALA A N 1
ATOM 697 C CA . ALA A 1 90 ? 4.512 -26.078 -16.734 1 68.12 90 ALA A CA 1
ATOM 698 C C . ALA A 1 90 ? 3.789 -26.344 -18.047 1 68.12 90 ALA A C 1
ATOM 700 O O . ALA A 1 90 ? 2.557 -26.344 -18.094 1 68.12 90 ALA A O 1
ATOM 701 N N . PRO A 1 91 ? 4.617 -26.25 -19.094 1 59.81 91 PRO A N 1
ATOM 702 C CA . PRO A 1 91 ? 4.008 -26.562 -20.391 1 59.81 91 PRO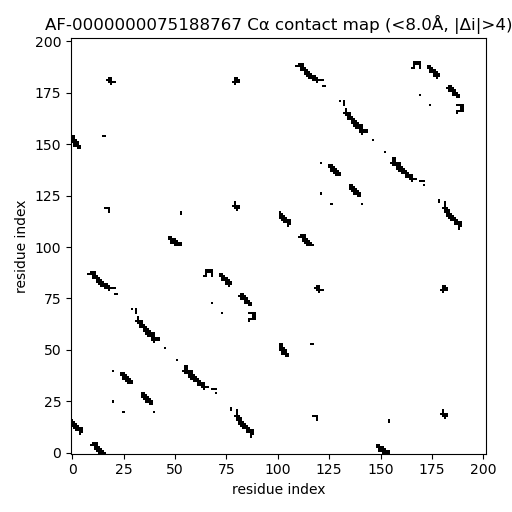 A CA 1
ATOM 703 C C . PRO A 1 91 ? 3.199 -27.859 -20.359 1 59.81 91 PRO A C 1
ATOM 705 O O . PRO A 1 91 ? 3.518 -28.766 -19.594 1 59.81 91 PRO A O 1
ATOM 708 N N . GLU A 1 92 ? 1.944 -27.703 -20.422 1 55.62 92 GLU A N 1
ATOM 709 C CA . GLU A 1 92 ? 1.152 -28.922 -20.531 1 55.62 92 GLU A CA 1
ATOM 710 C C . GLU A 1 92 ? 1.888 -29.984 -21.344 1 55.62 92 GLU A C 1
ATOM 712 O O . GLU A 1 92 ? 2.49 -29.688 -22.375 1 55.62 92 GLU A O 1
ATOM 717 N N . LEU A 1 93 ? 2.352 -30.938 -20.672 1 50.28 93 LEU A N 1
ATOM 718 C CA . LEU A 1 93 ? 2.846 -32.094 -21.422 1 50.28 93 LEU A CA 1
ATOM 719 C C . LEU A 1 93 ? 1.888 -32.469 -22.547 1 50.28 93 LEU A C 1
ATOM 721 O O . LEU A 1 93 ? 0.695 -32.656 -22.312 1 50.28 93 LEU A O 1
ATOM 725 N N . VAL A 1 94 ? 2.084 -31.844 -23.672 1 49.34 94 VAL A N 1
ATOM 726 C CA . VAL A 1 94 ? 1.385 -32.312 -24.859 1 49.34 94 VAL A CA 1
ATOM 727 C C . VAL A 1 94 ? 1.312 -33.844 -24.828 1 49.34 94 VAL A C 1
ATOM 729 O O . VAL A 1 94 ? 2.344 -34.531 -24.812 1 49.34 94 VAL A O 1
ATOM 732 N N . LEU A 1 95 ? 0.383 -34.375 -24.125 1 50.41 95 LEU A N 1
ATOM 733 C CA . LEU A 1 95 ? 0.133 -35.812 -24.312 1 50.41 95 LEU A CA 1
ATOM 734 C C . LEU A 1 95 ? 0.323 -36.188 -25.781 1 50.41 95 LEU A C 1
ATOM 736 O O . LEU A 1 95 ? -0.34 -35.656 -26.656 1 50.41 95 LEU A O 1
ATOM 740 N N . LYS A 1 96 ? 1.507 -36.375 -26.156 1 50.81 96 LYS A N 1
ATOM 741 C CA . LYS A 1 96 ? 1.791 -36.938 -27.469 1 50.81 96 LYS A CA 1
ATOM 742 C C . LYS A 1 96 ? 1.051 -38.25 -27.656 1 50.81 96 LYS A C 1
ATOM 744 O O . LYS A 1 96 ? 1.224 -39.188 -26.859 1 50.81 96 LYS A O 1
ATOM 749 N N . ARG A 1 97 ? -0.198 -38.125 -28.047 1 51.84 97 ARG A N 1
ATOM 750 C CA . ARG A 1 97 ? -0.954 -39.312 -28.453 1 51.84 97 ARG A CA 1
ATOM 751 C C . ARG A 1 97 ? -0.098 -40.25 -29.297 1 51.84 97 ARG A C 1
ATOM 753 O O . ARG A 1 97 ? 0.436 -39.844 -30.328 1 51.84 97 ARG A O 1
ATOM 760 N N . ILE A 1 98 ? 0.546 -41.062 -28.641 1 53.69 98 ILE A N 1
ATOM 761 C CA . ILE A 1 98 ? 1.265 -42.094 -29.391 1 53.69 98 ILE A CA 1
ATOM 762 C C . ILE A 1 98 ? 0.305 -42.812 -30.328 1 53.69 98 ILE A C 1
ATOM 764 O O . ILE A 1 98 ? -0.697 -43.375 -29.891 1 53.69 98 ILE A O 1
ATOM 768 N N . MET A 1 99 ? 0.122 -42.375 -31.484 1 48.84 99 MET A N 1
ATOM 769 C CA . MET A 1 99 ? -0.629 -43.125 -32.5 1 48.84 99 MET A CA 1
ATOM 770 C C . MET A 1 99 ? -0.037 -44.5 -32.688 1 48.84 99 MET A C 1
ATOM 772 O O . MET A 1 99 ? 1.173 -44.656 -32.875 1 48.84 99 MET A O 1
ATOM 776 N N . ILE A 1 100 ? -0.65 -45.375 -31.969 1 56.31 100 ILE A N 1
ATOM 777 C CA . ILE A 1 100 ? -0.236 -46.75 -32.281 1 56.31 100 ILE A CA 1
ATOM 778 C C . ILE A 1 100 ? -0.451 -47.031 -33.75 1 56.31 100 ILE A C 1
ATOM 780 O O . ILE A 1 100 ? -1.516 -46.719 -34.312 1 56.31 100 ILE A O 1
ATOM 784 N N . SER A 1 101 ? 0.612 -47.031 -34.531 1 52.47 101 SER A N 1
ATOM 785 C CA . SER A 1 101 ? 0.485 -47.562 -35.875 1 52.47 101 SER A CA 1
ATOM 786 C C . SER A 1 101 ? -0.065 -49 -35.844 1 52.47 101 SER A C 1
ATOM 788 O O . SER A 1 101 ? 0.279 -49.781 -34.969 1 52.47 101 SER A O 1
ATOM 790 N N . MET B 1 1 ? -7.617 6.547 5.285 1 90.06 1 MET B N 1
ATOM 791 C CA . MET B 1 1 ? -6.645 7.496 5.82 1 90.06 1 MET B CA 1
ATOM 792 C C . MET B 1 1 ? -6.73 7.559 7.344 1 90.06 1 MET B C 1
ATOM 794 O O . MET B 1 1 ? -7.82 7.477 7.914 1 90.06 1 MET B O 1
ATOM 798 N N . ASP B 1 2 ? -5.438 7.793 8.023 1 92.81 2 ASP B N 1
ATOM 799 C CA . ASP B 1 2 ? -5.395 8.094 9.453 1 92.81 2 ASP B CA 1
ATOM 800 C C . ASP B 1 2 ? -4.957 9.539 9.695 1 92.81 2 ASP B C 1
ATOM 802 O O . ASP B 1 2 ? -4.02 10.023 9.062 1 92.81 2 ASP B O 1
ATOM 806 N N . LEU B 1 3 ? -5.676 10.227 10.453 1 93.62 3 LEU B N 1
ATOM 807 C CA . LEU B 1 3 ? -5.328 11.586 10.867 1 93.62 3 LEU B CA 1
ATOM 808 C C . LEU B 1 3 ? -5.27 11.688 12.391 1 93.62 3 LEU B C 1
ATOM 810 O O . LEU B 1 3 ? -6.215 11.297 13.078 1 93.62 3 LEU B O 1
ATOM 814 N N . TYR B 1 4 ? -4.18 12.195 12.875 1 91.62 4 TYR B N 1
ATOM 815 C CA . TYR B 1 4 ? -4.055 12.32 14.32 1 91.62 4 TYR B CA 1
ATOM 816 C C . TYR B 1 4 ? -3.051 13.406 14.695 1 91.62 4 TYR B C 1
ATOM 818 O O . TYR B 1 4 ? -2.254 13.836 13.852 1 91.62 4 TYR B O 1
ATOM 826 N N . GLU B 1 5 ? -3.193 13.844 15.945 1 88.06 5 GLU B N 1
ATOM 827 C CA . GLU B 1 5 ? -2.262 14.836 16.469 1 88.06 5 GLU B CA 1
ATOM 828 C C . GLU B 1 5 ? -1.332 14.219 17.516 1 88.06 5 GLU B C 1
ATOM 830 O O . GLU B 1 5 ? -1.777 13.469 18.391 1 88.06 5 GLU B O 1
ATOM 835 N N . ASP B 1 6 ? -0.056 14.492 17.312 1 86.81 6 ASP B N 1
ATOM 836 C CA . ASP B 1 6 ? 0.919 14.109 18.328 1 86.81 6 ASP B CA 1
ATOM 837 C C . ASP B 1 6 ? 1.095 15.203 19.359 1 86.81 6 ASP B C 1
ATOM 839 O O . ASP B 1 6 ? 1.674 16.25 19.078 1 86.81 6 ASP B O 1
ATOM 843 N N . PRO B 1 7 ? 0.639 14.914 20.531 1 81.75 7 PRO B N 1
ATOM 844 C CA . PRO B 1 7 ? 0.682 15.969 21.547 1 81.75 7 PRO B CA 1
ATOM 845 C C . PRO B 1 7 ? 2.105 16.312 21.969 1 81.75 7 PRO B C 1
ATOM 847 O O . PRO B 1 7 ? 2.373 17.453 22.375 1 81.75 7 PRO B O 1
ATOM 850 N N . ASP B 1 8 ? 2.982 15.344 21.891 1 83.31 8 ASP B N 1
ATOM 851 C CA . ASP B 1 8 ? 4.355 15.578 22.328 1 83.31 8 ASP B CA 1
ATOM 852 C C . ASP B 1 8 ? 5.082 16.531 21.375 1 83.31 8 ASP B C 1
ATOM 854 O O . ASP B 1 8 ? 5.84 17.391 21.812 1 83.31 8 ASP B O 1
ATOM 858 N N . THR B 1 9 ? 4.754 16.422 20.156 1 82.56 9 THR B N 1
ATOM 859 C CA . THR B 1 9 ? 5.469 17.219 19.172 1 82.56 9 THR B CA 1
ATOM 860 C C . THR B 1 9 ? 4.57 18.328 18.625 1 82.56 9 THR B C 1
ATOM 862 O O . THR B 1 9 ? 5.02 19.156 17.844 1 82.56 9 THR B O 1
ATOM 865 N N . ASN B 1 10 ? 3.346 18.359 19.047 1 86.19 10 ASN B N 1
ATOM 866 C CA . ASN B 1 10 ? 2.361 19.297 18.531 1 86.19 10 ASN B CA 1
ATOM 867 C C . ASN B 1 10 ? 2.318 19.281 17 1 86.19 10 ASN B C 1
ATOM 869 O O . ASN B 1 10 ? 2.422 20.328 16.359 1 86.19 10 ASN B O 1
ATOM 873 N N . THR B 1 11 ? 2.301 18.109 16.469 1 90.25 11 THR B N 1
ATOM 874 C CA . THR B 1 11 ? 2.307 17.906 15.031 1 90.25 11 THR B CA 1
ATOM 875 C C . THR B 1 11 ? 1.056 17.141 14.594 1 90.25 11 THR B C 1
ATOM 877 O O . THR B 1 11 ? 0.627 16.203 15.258 1 90.25 11 THR B O 1
ATOM 880 N N . VAL B 1 12 ? 0.457 17.609 13.531 1 90.94 12 VAL B N 1
ATOM 881 C CA . VAL B 1 12 ? -0.636 16.875 12.898 1 90.94 12 VAL B CA 1
ATOM 882 C C . VAL B 1 12 ? -0.075 15.914 11.852 1 90.94 12 VAL B C 1
ATOM 884 O O . VAL B 1 12 ? 0.681 16.312 10.969 1 90.94 12 VAL B O 1
ATOM 887 N N . ASN B 1 13 ? -0.51 14.672 11.984 1 93.44 13 ASN B N 1
ATOM 888 C CA . ASN B 1 13 ? -0.013 13.641 11.07 1 93.44 13 ASN B CA 1
ATOM 889 C C . ASN B 1 13 ? -1.146 13 10.281 1 93.44 13 ASN B C 1
ATOM 891 O O . ASN B 1 13 ? -2.215 12.719 10.828 1 93.44 13 ASN B O 1
ATOM 895 N N . ALA B 1 14 ? -0.903 12.859 9.023 1 94.56 14 ALA B N 1
ATOM 896 C CA . ALA B 1 14 ? -1.812 12.125 8.141 1 94.56 14 ALA B CA 1
ATOM 897 C C . ALA B 1 14 ? -1.092 10.984 7.434 1 94.56 14 ALA B C 1
ATOM 899 O O . ALA B 1 14 ? 0.012 11.164 6.914 1 94.56 14 ALA B O 1
ATOM 900 N N . ILE B 1 15 ? -1.706 9.789 7.488 1 94.94 15 ILE B N 1
ATOM 901 C CA . ILE B 1 15 ? -1.168 8.633 6.785 1 94.94 15 ILE B CA 1
ATOM 902 C C . ILE B 1 15 ? -2.209 8.094 5.805 1 94.94 15 ILE B C 1
ATOM 904 O O . ILE B 1 15 ? -3.346 7.812 6.191 1 94.94 15 ILE B O 1
ATOM 908 N N . ILE B 1 16 ? -1.815 7.969 4.551 1 94.25 16 ILE B N 1
ATOM 909 C CA . ILE B 1 16 ? -2.713 7.52 3.492 1 94.25 16 ILE B CA 1
ATOM 910 C C . ILE B 1 16 ? -2.104 6.312 2.779 1 94.25 16 ILE B C 1
ATOM 912 O O . ILE B 1 16 ? -0.906 6.297 2.484 1 94.25 16 ILE B O 1
ATOM 916 N N . GLU B 1 17 ? -2.932 5.328 2.549 1 93.69 17 GLU B N 1
ATOM 917 C CA . GLU B 1 17 ? -2.482 4.148 1.815 1 93.69 17 GLU B CA 1
ATOM 918 C C . GLU B 1 17 ? -2.57 4.367 0.308 1 93.69 17 GLU B C 1
ATOM 920 O O . GLU B 1 17 ? -3.66 4.566 -0.232 1 93.69 17 GLU B O 1
ATOM 925 N N . LEU B 1 18 ? -1.437 4.301 -0.327 1 93.25 18 LEU B N 1
ATOM 926 C CA . LEU B 1 18 ? -1.325 4.449 -1.773 1 93.25 18 LEU B CA 1
ATOM 927 C C . LEU B 1 18 ? -0.472 3.334 -2.371 1 93.25 18 LEU B C 1
ATOM 929 O O . LEU B 1 18 ? 0.564 3.602 -2.982 1 93.25 18 LEU B O 1
ATOM 933 N N . PRO B 1 19 ? -0.976 2.184 -2.277 1 92.75 19 PRO B N 1
ATOM 934 C CA . PRO B 1 19 ? -0.157 1.061 -2.742 1 92.75 19 PRO B CA 1
ATOM 935 C C . PRO B 1 19 ? 0.143 1.129 -4.238 1 92.75 19 PRO B C 1
ATOM 937 O O . PRO B 1 19 ? -0.763 1.357 -5.043 1 92.75 19 PRO B O 1
ATOM 940 N N . GLY B 1 20 ? 1.369 0.906 -4.555 1 92.81 20 GLY B N 1
ATOM 941 C CA . GLY B 1 20 ? 1.771 0.787 -5.949 1 92.81 20 GLY B CA 1
ATOM 942 C C . GLY B 1 20 ? 2.145 2.115 -6.578 1 92.81 20 GLY B C 1
ATOM 943 O O . GLY B 1 20 ? 2.643 2.156 -7.703 1 92.81 20 GLY B O 1
ATOM 944 N N . LEU B 1 21 ? 1.881 3.146 -5.867 1 92.94 21 LEU B N 1
ATOM 945 C CA . LEU B 1 21 ? 2.158 4.457 -6.445 1 92.94 21 LEU B CA 1
ATOM 946 C C . LEU B 1 21 ? 3.561 4.93 -6.07 1 92.94 21 LEU B C 1
ATOM 948 O O . LEU B 1 21 ? 4.074 4.582 -5.004 1 92.94 21 LEU B O 1
ATOM 952 N N . ALA B 1 22 ? 4.078 5.676 -7.012 1 93.44 22 ALA B N 1
ATOM 953 C CA . ALA B 1 22 ? 5.348 6.355 -6.762 1 93.44 22 ALA B CA 1
ATOM 954 C C . ALA B 1 22 ? 5.121 7.812 -6.379 1 93.44 22 ALA B C 1
ATOM 956 O O . ALA B 1 22 ? 4 8.32 -6.465 1 93.44 22 ALA B O 1
ATOM 957 N N . LYS B 1 23 ? 6.199 8.422 -5.906 1 94.19 23 LYS B N 1
ATOM 958 C CA . LYS B 1 23 ? 6.109 9.812 -5.461 1 94.19 23 LYS B CA 1
ATOM 959 C C . LYS B 1 23 ? 5.598 10.719 -6.574 1 94.19 23 LYS B C 1
ATOM 961 O O . LYS B 1 23 ? 4.844 11.656 -6.32 1 94.19 23 LYS B O 1
ATOM 966 N N . GLU B 1 24 ? 6.012 10.359 -7.781 1 94.25 24 GLU B N 1
ATOM 967 C CA . GLU B 1 24 ? 5.652 11.203 -8.922 1 94.25 24 GLU B CA 1
ATOM 968 C C . GLU B 1 24 ? 4.16 11.102 -9.227 1 94.25 24 GLU B C 1
ATOM 970 O O . GLU B 1 24 ? 3.605 11.961 -9.922 1 94.25 24 GLU B O 1
ATOM 975 N N . ASP B 1 25 ? 3.527 10.117 -8.711 1 94 25 ASP B N 1
ATOM 976 C CA . ASP B 1 25 ? 2.111 9.898 -8.984 1 94 25 ASP B CA 1
ATOM 977 C C . ASP B 1 25 ? 1.231 10.648 -7.992 1 94 25 ASP B C 1
ATOM 979 O O . ASP B 1 25 ? 0.005 10.648 -8.117 1 94 25 ASP B O 1
ATOM 983 N N . VAL B 1 26 ? 1.842 11.289 -7.027 1 96.12 26 VAL B N 1
ATOM 984 C CA . VAL B 1 26 ? 1.1 11.922 -5.945 1 96.12 26 VAL B CA 1
ATOM 985 C C . VAL B 1 26 ? 1.306 13.43 -5.992 1 96.12 26 VAL B C 1
ATOM 987 O O . VAL B 1 26 ? 2.434 13.906 -6.148 1 96.12 26 VAL B O 1
ATOM 990 N N . HIS B 1 27 ? 0.157 14.125 -5.91 1 96.38 27 HIS B N 1
ATOM 991 C CA . HIS B 1 27 ? 0.221 15.586 -5.883 1 96.38 27 HIS B CA 1
ATOM 992 C C . HIS B 1 27 ? -0.224 16.125 -4.531 1 96.38 27 HIS B C 1
ATOM 994 O O . HIS B 1 27 ? -1.23 15.68 -3.977 1 96.38 27 HIS B O 1
ATOM 1000 N N . ILE B 1 28 ? 0.609 17.031 -4.039 1 95.88 28 ILE B N 1
ATOM 1001 C CA . ILE B 1 28 ? 0.278 17.719 -2.791 1 95.88 28 ILE B CA 1
ATOM 1002 C C . ILE B 1 28 ? 0.319 19.234 -3 1 95.88 28 ILE B C 1
ATOM 1004 O O . ILE B 1 28 ? 1.348 19.781 -3.4 1 95.88 28 ILE B O 1
ATOM 1008 N N . ASP B 1 29 ? -0.766 19.844 -2.738 1 95.56 29 ASP B N 1
ATOM 1009 C CA . ASP B 1 29 ? -0.872 21.297 -2.871 1 95.56 29 ASP B CA 1
ATOM 1010 C C . ASP B 1 29 ? -1.209 21.953 -1.531 1 95.56 29 ASP B C 1
ATOM 1012 O O . ASP B 1 29 ? -2.012 21.406 -0.761 1 95.56 29 ASP B O 1
ATOM 1016 N N . TRP B 1 30 ? -0.515 23.062 -1.345 1 94.06 30 TRP B N 1
ATOM 1017 C CA . TRP B 1 30 ? -0.766 23.828 -0.131 1 94.06 30 TRP B CA 1
ATOM 1018 C C . TRP B 1 30 ? -1.027 25.297 -0.46 1 94.06 30 TRP B C 1
ATOM 1020 O O . TRP B 1 30 ? -0.27 25.922 -1.211 1 94.06 30 TRP B O 1
ATOM 1030 N N . ASN B 1 31 ? -2.07 25.844 0.131 1 92.38 31 ASN B N 1
ATOM 1031 C CA . ASN B 1 31 ? -2.404 27.234 -0.18 1 92.38 31 ASN B CA 1
ATOM 1032 C C . ASN B 1 31 ? -2.381 28.109 1.068 1 92.38 31 ASN B C 1
ATOM 1034 O O . ASN B 1 31 ? -2.943 29.203 1.073 1 92.38 31 ASN B O 1
ATOM 1038 N N . GLY B 1 32 ? -1.772 27.625 2.125 1 89.31 32 GLY B N 1
ATOM 1039 C CA . GLY B 1 32 ? -1.726 28.359 3.383 1 89.31 32 GLY B CA 1
ATOM 1040 C C . GLY B 1 32 ? -2.668 27.797 4.434 1 89.31 32 GLY B C 1
ATOM 1041 O O . GLY B 1 32 ? -2.232 27.391 5.512 1 89.31 32 GLY B O 1
ATOM 1042 N N . ASP B 1 33 ? -3.848 27.578 4 1 90.38 33 ASP B N 1
ATOM 1043 C CA . ASP B 1 33 ? -4.875 27.172 4.957 1 90.38 33 ASP B CA 1
ATOM 1044 C C . ASP B 1 33 ? -5.207 25.688 4.809 1 90.38 33 ASP B C 1
ATOM 1046 O O . ASP B 1 33 ? -5.711 25.062 5.742 1 90.38 33 ASP B O 1
ATOM 1050 N N . GLN B 1 34 ? -4.941 25.281 3.58 1 93.94 34 GLN B N 1
ATOM 1051 C CA . GLN B 1 34 ? -5.332 23.906 3.307 1 93.94 34 GLN B CA 1
ATOM 1052 C C . GLN B 1 34 ? -4.238 23.156 2.551 1 93.94 34 GLN B C 1
ATOM 1054 O O . GLN B 1 34 ? -3.498 23.766 1.768 1 93.94 34 GLN B O 1
ATOM 1059 N N . ILE B 1 35 ? -4.16 21.906 2.846 1 94.38 35 ILE B N 1
ATOM 1060 C CA . ILE B 1 35 ? -3.326 21 2.068 1 94.38 35 ILE B CA 1
ATOM 1061 C C . ILE B 1 35 ? -4.207 19.984 1.324 1 94.38 35 ILE B C 1
ATOM 1063 O O . ILE B 1 35 ? -5.086 19.375 1.921 1 94.38 35 ILE B O 1
ATOM 1067 N N . THR B 1 36 ? -4.023 19.922 0.051 1 96.31 36 THR B N 1
ATOM 1068 C CA . THR B 1 36 ? -4.781 18.969 -0.759 1 96.31 36 THR B CA 1
ATOM 1069 C C . THR B 1 36 ? -3.861 17.891 -1.313 1 96.31 36 THR B C 1
ATOM 1071 O O . THR B 1 36 ? -2.834 18.188 -1.923 1 96.31 36 THR B O 1
ATOM 1074 N N . ILE B 1 37 ? -4.273 16.672 -1.041 1 96.31 37 ILE B N 1
ATOM 1075 C CA . ILE B 1 37 ? -3.518 15.523 -1.547 1 96.31 37 ILE B CA 1
ATOM 1076 C C . ILE B 1 37 ? -4.336 14.797 -2.609 1 96.31 37 ILE B C 1
ATOM 1078 O O . ILE B 1 37 ? -5.516 14.508 -2.4 1 96.31 37 ILE B O 1
ATOM 1082 N N . GLY B 1 38 ? -3.701 14.578 -3.672 1 96.12 38 GLY B N 1
ATOM 1083 C CA . GLY B 1 38 ? -4.375 13.875 -4.754 1 96.12 38 GLY B CA 1
ATOM 1084 C C . GLY B 1 38 ? -3.49 12.859 -5.449 1 96.12 38 GLY B C 1
ATOM 1085 O O . GLY B 1 38 ? -2.281 13.062 -5.578 1 96.12 38 GLY B O 1
ATOM 1086 N N . ALA B 1 39 ? -4.152 11.75 -5.883 1 95.44 39 ALA B N 1
ATOM 1087 C CA . ALA B 1 39 ? -3.486 10.75 -6.715 1 95.44 39 ALA B CA 1
ATOM 1088 C C . ALA B 1 39 ? -4.5 9.945 -7.52 1 95.44 39 ALA B C 1
ATOM 1090 O O . ALA B 1 39 ? -5.707 10.031 -7.273 1 95.44 39 ALA B O 1
ATOM 1091 N N . GLU B 1 40 ? -3.93 9.328 -8.531 1 92.38 40 GLU B N 1
ATOM 1092 C CA . GLU B 1 40 ? -4.785 8.469 -9.344 1 92.38 40 GLU B CA 1
ATOM 1093 C C . GLU B 1 40 ? -4.164 7.094 -9.547 1 92.38 40 GLU B C 1
ATOM 1095 O O . GLU B 1 40 ? -3.006 6.984 -9.961 1 92.38 40 GLU B O 1
ATOM 1100 N N . ILE B 1 41 ? -4.918 6.102 -9.133 1 86.31 41 ILE B N 1
ATOM 1101 C CA . ILE B 1 41 ? -4.516 4.73 -9.422 1 86.31 41 ILE B CA 1
ATOM 1102 C C . ILE B 1 41 ? -5.16 4.273 -10.734 1 86.31 41 ILE B C 1
ATOM 1104 O O . ILE B 1 41 ? -6.379 4.121 -10.805 1 86.31 41 ILE B O 1
ATOM 1108 N N . PRO B 1 42 ? -4.348 4.074 -11.664 1 83.62 42 PRO B N 1
ATOM 1109 C CA . PRO B 1 42 ? -4.898 3.795 -12.992 1 83.62 42 PRO B CA 1
ATOM 1110 C C . PRO B 1 42 ? -5.688 2.488 -13.039 1 83.62 42 PRO B C 1
ATOM 1112 O O . PRO B 1 42 ? -5.387 1.554 -12.297 1 83.62 42 PRO B O 1
ATOM 1115 N N . GLU B 1 43 ? -6.699 2.561 -13.938 1 83.25 43 GLU B N 1
ATOM 1116 C CA . GLU B 1 43 ? -7.434 1.327 -14.211 1 83.25 43 GLU B CA 1
ATOM 1117 C C . GLU B 1 43 ? -6.562 0.319 -14.953 1 83.25 43 GLU B C 1
ATOM 1119 O O . GLU B 1 43 ? -5.715 0.702 -15.766 1 83.25 43 GLU B O 1
ATOM 1124 N N . ARG B 1 44 ? -6.742 -0.909 -14.5 1 79.69 44 ARG B N 1
ATOM 1125 C CA . ARG B 1 44 ? -6.008 -1.971 -15.172 1 79.69 44 ARG B CA 1
ATOM 1126 C C . ARG B 1 44 ? -6.934 -2.818 -16.031 1 79.69 44 ARG B C 1
ATOM 1128 O O . ARG B 1 44 ? -8.148 -2.832 -15.828 1 79.69 44 ARG B O 1
ATOM 1135 N N . ASP B 1 45 ? -6.293 -3.275 -17.141 1 79.81 45 ASP B N 1
ATOM 1136 C CA . ASP B 1 45 ? -7.066 -4.23 -17.922 1 79.81 45 ASP B CA 1
ATOM 1137 C C . ASP B 1 45 ? -7.367 -5.492 -17.109 1 79.81 45 ASP B C 1
ATOM 1139 O O . ASP B 1 45 ? -6.457 -6.242 -16.766 1 79.81 45 ASP B O 1
ATOM 1143 N N . THR B 1 46 ? -8.594 -5.68 -16.781 1 81.19 46 THR B N 1
ATOM 1144 C CA . THR B 1 46 ? -8.953 -6.805 -15.93 1 81.19 46 THR B CA 1
ATOM 1145 C C . THR B 1 46 ? -9.5 -7.957 -16.766 1 81.19 46 THR B C 1
ATOM 1147 O O . THR B 1 46 ? -10.133 -8.875 -16.234 1 81.19 46 THR B O 1
ATOM 1150 N N . SER B 1 47 ? -9.188 -7.684 -18.062 1 79.75 47 SER B N 1
ATOM 1151 C CA . SER B 1 47 ? -9.633 -8.789 -18.906 1 79.75 47 SER B CA 1
ATOM 1152 C C . SER B 1 47 ? -8.883 -10.078 -18.562 1 79.75 47 SER B C 1
ATOM 1154 O O . SER B 1 47 ? -7.652 -10.086 -18.516 1 79.75 47 SER B O 1
ATOM 1156 N N . GLY B 1 48 ? -9.531 -11.07 -18.141 1 80 48 GLY B N 1
ATOM 1157 C CA . GLY B 1 48 ? -8.914 -12.352 -17.828 1 80 48 GLY B CA 1
ATOM 1158 C C . GLY B 1 48 ? -8.562 -12.5 -16.359 1 80 48 GLY B C 1
ATOM 1159 O O . GLY B 1 48 ? -7.926 -13.477 -15.969 1 80 48 GLY B O 1
ATOM 1160 N N . HIS B 1 49 ? -8.898 -11.477 -15.664 1 88.25 49 HIS B N 1
ATOM 1161 C CA . HIS B 1 49 ? -8.648 -11.578 -14.227 1 88.25 49 HIS B CA 1
ATOM 1162 C C . HIS B 1 49 ? -9.688 -12.469 -13.547 1 88.25 49 HIS B C 1
ATOM 1164 O O . HIS B 1 49 ? -10.883 -12.367 -13.844 1 88.25 49 HIS B O 1
ATOM 1170 N N . THR B 1 50 ? -9.195 -13.32 -12.867 1 88.81 50 THR B N 1
ATOM 1171 C CA . THR B 1 50 ? -10.094 -14.18 -12.102 1 88.81 50 THR B CA 1
ATOM 1172 C C . THR B 1 50 ? -10.578 -13.469 -10.836 1 88.81 50 THR B C 1
ATOM 1174 O O . THR B 1 50 ? -11.727 -13.633 -10.43 1 88.81 50 THR B O 1
ATOM 1177 N N . ILE B 1 51 ? -9.734 -12.727 -10.25 1 90.19 51 ILE B N 1
ATOM 1178 C CA . ILE B 1 51 ? -10.07 -11.93 -9.07 1 90.19 51 ILE B CA 1
ATOM 1179 C C . ILE B 1 51 ? -9.586 -10.492 -9.266 1 90.19 51 ILE B C 1
ATOM 1181 O O . ILE B 1 51 ? -8.469 -10.266 -9.742 1 90.19 51 ILE B O 1
ATOM 1185 N N . CYS B 1 52 ? -10.375 -9.492 -8.984 1 91 52 CYS B N 1
ATOM 1186 C CA . CYS B 1 52 ? -10.047 -8.07 -9.047 1 91 52 CYS B CA 1
ATOM 1187 C C . CYS B 1 52 ? -10.531 -7.348 -7.797 1 91 52 CYS B C 1
ATOM 1189 O O . CYS B 1 52 ? -11.68 -6.91 -7.734 1 91 52 CYS B O 1
ATOM 1191 N N . GLU B 1 53 ? -9.672 -7.207 -6.828 1 89.62 53 GLU B N 1
ATOM 1192 C CA . GLU B 1 53 ? -10.078 -6.613 -5.562 1 89.62 53 GLU B CA 1
ATOM 1193 C C . GLU B 1 53 ? -9.234 -5.383 -5.234 1 89.62 53 GLU B C 1
ATOM 1195 O O . GLU B 1 53 ? -9.469 -4.711 -4.227 1 89.62 53 GLU B O 1
ATOM 1200 N N . ARG B 1 54 ? -8.312 -4.961 -6.074 1 91.38 54 ARG B N 1
ATOM 1201 C CA . ARG B 1 54 ? -7.422 -3.855 -5.746 1 91.38 54 ARG B CA 1
ATOM 1202 C C . ARG B 1 54 ? -8.094 -2.514 -6.008 1 91.38 54 ARG B C 1
ATOM 1204 O O . ARG B 1 54 ? -8.977 -2.41 -6.867 1 91.38 54 ARG B O 1
ATOM 1211 N N . THR B 1 55 ? -7.609 -1.616 -5.273 1 86.5 55 THR B N 1
ATOM 1212 C CA . THR B 1 55 ? -8.156 -0.264 -5.348 1 86.5 55 THR B CA 1
ATOM 1213 C C . THR B 1 55 ? -7.867 0.359 -6.711 1 86.5 55 THR B C 1
ATOM 1215 O O . THR B 1 55 ? -6.785 0.171 -7.27 1 86.5 55 THR B O 1
ATOM 1218 N N . VAL B 1 56 ? -8.875 0.981 -7.23 1 88.38 56 VAL B N 1
ATOM 1219 C CA . VAL B 1 56 ? -8.719 1.715 -8.484 1 88.38 56 VAL B CA 1
ATOM 1220 C C . VAL B 1 56 ? -9.453 3.051 -8.391 1 88.38 56 VAL B C 1
ATOM 1222 O O . VAL B 1 56 ? -10.461 3.166 -7.695 1 88.38 56 VAL B O 1
AT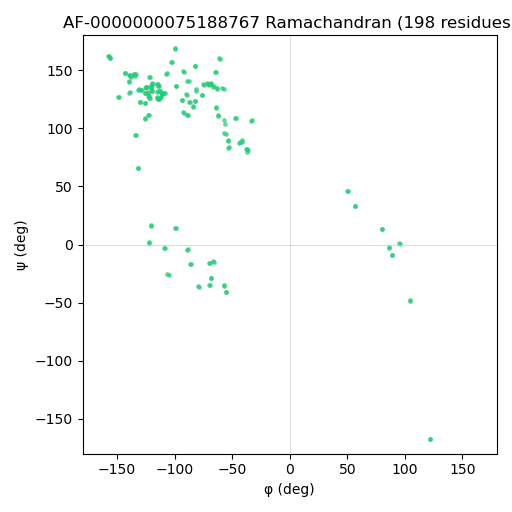OM 1225 N N . GLY B 1 57 ? -8.867 4.102 -9.031 1 89.81 57 GLY B N 1
ATOM 1226 C CA . GLY B 1 57 ? -9.555 5.379 -9.133 1 89.81 57 GLY B CA 1
ATOM 1227 C C . GLY B 1 57 ? -8.766 6.531 -8.531 1 89.81 57 GLY B C 1
ATOM 1228 O O . GLY B 1 57 ? -7.551 6.438 -8.367 1 89.81 57 GLY B O 1
ATOM 1229 N N . ARG B 1 58 ? -9.492 7.605 -8.391 1 90.88 58 ARG B N 1
ATOM 1230 C CA . ARG B 1 58 ? -8.859 8.836 -7.926 1 90.88 58 ARG B CA 1
ATOM 1231 C C . ARG B 1 58 ? -9.102 9.039 -6.434 1 90.88 58 ARG B C 1
ATOM 1233 O O . ARG B 1 58 ? -10.164 8.703 -5.918 1 90.88 58 ARG B O 1
ATOM 1240 N N . PHE B 1 59 ? -8.039 9.406 -5.926 1 88.06 59 PHE B N 1
ATOM 1241 C CA . PHE B 1 59 ? -8.094 9.781 -4.516 1 88.06 59 PHE B CA 1
ATOM 1242 C C . PHE B 1 59 ? -7.828 11.273 -4.34 1 88.06 59 PHE B C 1
ATOM 1244 O O . PHE B 1 59 ? -6.945 11.828 -4.992 1 88.06 59 PHE B O 1
ATOM 1251 N N . ARG B 1 60 ? -8.648 11.938 -3.459 1 94.44 60 ARG B N 1
ATOM 1252 C CA . ARG B 1 60 ? -8.398 13.328 -3.098 1 94.44 60 ARG B CA 1
ATOM 1253 C C . ARG B 1 60 ? -8.859 13.617 -1.673 1 94.44 60 ARG B C 1
ATOM 1255 O O . ARG B 1 60 ? -10 13.32 -1.312 1 94.44 60 ARG B O 1
ATOM 1262 N N . ARG B 1 61 ? -7.996 14.133 -0.924 1 94.69 61 ARG B N 1
ATOM 1263 C CA . ARG B 1 61 ? -8.305 14.523 0.447 1 94.69 61 ARG B CA 1
ATOM 1264 C C . ARG B 1 61 ? -7.758 15.914 0.758 1 94.69 61 ARG B C 1
ATOM 1266 O O . ARG B 1 61 ? -6.719 16.312 0.227 1 94.69 61 ARG B O 1
ATOM 1273 N N . THR B 1 62 ? -8.461 16.625 1.539 1 94.75 62 THR B N 1
ATOM 1274 C CA . THR B 1 62 ? -8.031 17.953 1.957 1 94.75 62 THR B CA 1
ATOM 1275 C C . THR B 1 62 ? -7.98 18.047 3.479 1 94.75 62 THR B C 1
ATOM 1277 O O . THR B 1 62 ? -8.906 17.609 4.164 1 94.75 62 THR B O 1
ATOM 1280 N N . LEU B 1 63 ? -6.926 18.625 3.914 1 92.31 63 LEU B N 1
ATOM 1281 C CA . LEU B 1 63 ? -6.723 18.828 5.344 1 92.31 63 LEU B CA 1
ATOM 1282 C C . LEU B 1 63 ? -6.551 20.312 5.664 1 92.31 63 LEU B C 1
ATOM 1284 O O . LEU B 1 63 ? -5.926 21.047 4.895 1 92.31 63 LEU B O 1
ATOM 1288 N N . THR B 1 64 ? -7.062 20.688 6.793 1 91.06 64 THR B N 1
ATOM 1289 C CA . THR B 1 64 ? -6.855 22.047 7.246 1 91.06 64 THR B CA 1
ATOM 1290 C C . THR B 1 64 ? -5.488 22.203 7.91 1 91.06 64 THR B C 1
ATOM 1292 O O . THR B 1 64 ? -5.098 21.375 8.734 1 91.06 64 THR B O 1
ATOM 1295 N N . THR B 1 65 ? -4.789 23.266 7.484 1 89.5 65 THR B N 1
ATOM 1296 C CA . THR B 1 65 ? -3.469 23.5 8.062 1 89.5 65 THR B CA 1
ATOM 1297 C C . THR B 1 65 ? -3.566 24.328 9.336 1 89.5 65 THR B C 1
ATOM 1299 O O . THR B 1 65 ? -4.371 25.25 9.414 1 89.5 65 THR B O 1
ATOM 1302 N N . PRO B 1 66 ? -2.734 23.922 10.281 1 85.31 66 PRO B N 1
ATOM 1303 C CA . PRO B 1 66 ? -2.699 24.766 11.477 1 85.31 66 PRO B CA 1
ATOM 1304 C C . PRO B 1 66 ? -2.25 26.188 11.18 1 85.31 66 PRO B C 1
ATOM 1306 O O . PRO B 1 66 ? -1.569 26.438 10.172 1 85.31 66 PRO B O 1
ATOM 1309 N N . ARG B 1 67 ? -2.596 26.984 12.094 1 82.75 67 ARG B N 1
ATOM 1310 C CA . ARG B 1 67 ? -2.227 28.391 11.906 1 82.75 67 ARG B CA 1
ATOM 1311 C C . ARG B 1 67 ? -0.724 28.578 12.086 1 82.75 67 ARG B C 1
ATOM 1313 O O . ARG B 1 67 ? -0.111 27.969 12.969 1 82.75 67 ARG B O 1
ATOM 1320 N N . GLY B 1 68 ? -0.16 29.422 11.188 1 81.31 68 GLY B N 1
ATOM 1321 C CA . GLY B 1 68 ? 1.228 29.828 11.352 1 81.31 68 GLY B CA 1
ATOM 1322 C C . GLY B 1 68 ? 2.211 28.859 10.727 1 81.31 68 GLY B C 1
ATOM 1323 O O . GLY B 1 68 ? 3.424 29.062 10.812 1 81.31 68 GLY B O 1
ATOM 1324 N N . ILE B 1 69 ? 1.745 27.875 10.227 1 82.06 69 ILE B N 1
ATOM 1325 C CA . ILE B 1 69 ? 2.635 26.891 9.617 1 82.06 69 ILE B CA 1
ATOM 1326 C C . ILE B 1 69 ? 3.238 27.469 8.336 1 82.06 69 ILE B C 1
ATOM 1328 O O . ILE B 1 69 ? 2.6 28.266 7.652 1 82.06 69 ILE B O 1
ATOM 1332 N N . LYS B 1 70 ? 4.535 27.219 8.172 1 83.56 70 LYS B N 1
ATOM 1333 C CA . LYS B 1 70 ? 5.203 27.578 6.926 1 83.56 70 LYS B CA 1
ATOM 1334 C C . LYS B 1 70 ? 5.41 26.359 6.035 1 83.56 70 LYS B C 1
ATOM 1336 O O . LYS B 1 70 ? 5.375 25.219 6.512 1 83.56 70 LYS B O 1
ATOM 1341 N N . GLU B 1 71 ? 5.559 26.609 4.762 1 85.06 71 GLU B N 1
ATOM 1342 C CA . GLU B 1 71 ? 5.746 25.547 3.781 1 85.06 71 GLU B CA 1
ATOM 1343 C C . GLU B 1 71 ? 6.93 24.656 4.152 1 85.06 71 GLU B C 1
ATOM 1345 O O . GLU B 1 71 ? 6.859 23.422 4.02 1 85.06 71 GLU B O 1
ATOM 1350 N N . GLU B 1 72 ? 7.945 25.297 4.605 1 88.69 72 GLU B N 1
ATOM 1351 C CA . GLU B 1 72 ? 9.172 24.562 4.914 1 88.69 72 GLU B CA 1
ATOM 1352 C C . GLU B 1 72 ? 8.961 23.609 6.09 1 88.69 72 GLU B C 1
ATOM 1354 O O . GLU B 1 72 ? 9.758 22.688 6.301 1 88.69 72 GLU B O 1
ATOM 1359 N N . ASP B 1 73 ? 7.883 23.797 6.801 1 88.19 73 ASP B N 1
ATOM 1360 C CA . ASP B 1 73 ? 7.609 22.984 7.984 1 88.19 73 ASP B CA 1
ATOM 1361 C C . ASP B 1 73 ? 6.875 21.703 7.613 1 88.19 73 ASP B C 1
ATOM 1363 O O . ASP B 1 73 ? 6.801 20.766 8.414 1 88.19 73 ASP B O 1
ATOM 1367 N N . ILE B 1 74 ? 6.348 21.719 6.457 1 91.31 74 ILE B N 1
ATOM 1368 C CA . ILE B 1 74 ? 5.523 20.594 6.035 1 91.31 74 ILE B CA 1
ATOM 1369 C C . ILE B 1 74 ? 6.418 19.453 5.527 1 91.31 74 ILE B C 1
ATOM 1371 O O . ILE B 1 74 ? 7.266 19.672 4.656 1 91.31 74 ILE B O 1
ATOM 1375 N N . LYS B 1 75 ? 6.266 18.312 6.105 1 94.25 75 LYS B N 1
ATOM 1376 C CA . LYS B 1 75 ? 7.035 17.141 5.68 1 94.25 75 LYS B CA 1
ATOM 1377 C C . LYS B 1 75 ? 6.121 16.062 5.109 1 94.25 75 LYS B C 1
ATOM 1379 O O . LYS B 1 75 ? 5.039 15.812 5.645 1 94.25 75 LYS B O 1
ATOM 1384 N N . ALA B 1 76 ? 6.602 15.477 4.012 1 95.88 76 ALA B N 1
ATOM 1385 C CA . ALA B 1 76 ? 5.855 14.383 3.389 1 95.88 76 ALA B CA 1
ATOM 1386 C C . ALA B 1 76 ? 6.797 13.281 2.906 1 95.88 76 ALA B C 1
ATOM 1388 O O . ALA B 1 76 ? 7.879 13.57 2.387 1 95.88 76 ALA B O 1
ATOM 1389 N N . SER B 1 77 ? 6.418 12.062 3.074 1 96.81 77 SER B N 1
ATOM 1390 C CA . SER B 1 77 ? 7.188 10.922 2.586 1 96.81 77 SER B CA 1
ATOM 1391 C C . SER B 1 77 ? 6.273 9.812 2.08 1 96.81 77 SER B C 1
ATOM 1393 O O . SER B 1 77 ? 5.133 9.688 2.529 1 96.81 77 SER B O 1
ATOM 1395 N N . LEU B 1 78 ? 6.711 9.109 1.118 1 96 78 LEU B N 1
ATOM 1396 C CA . LEU B 1 78 ? 6.023 7.938 0.595 1 96 78 LEU B CA 1
ATOM 1397 C C . LEU B 1 78 ? 6.922 6.707 0.659 1 96 78 LEU B C 1
ATOM 1399 O O . LEU B 1 78 ? 7.938 6.637 -0.04 1 96 78 LEU B O 1
ATOM 1403 N N . LYS B 1 79 ? 6.527 5.809 1.522 1 94.38 79 LYS B N 1
ATOM 1404 C CA . LYS B 1 79 ? 7.301 4.586 1.706 1 94.38 79 LYS B CA 1
ATOM 1405 C C . LYS B 1 79 ? 6.387 3.373 1.857 1 94.38 79 LYS B C 1
ATOM 1407 O O . LYS B 1 79 ? 5.398 3.422 2.596 1 94.38 79 LYS B O 1
ATOM 1412 N N . ASN B 1 80 ? 6.699 2.33 1.08 1 93.75 80 ASN B N 1
ATOM 1413 C CA . ASN B 1 80 ? 5.949 1.08 1.171 1 93.75 80 ASN B CA 1
ATOM 1414 C C . ASN B 1 80 ? 4.461 1.302 0.935 1 93.75 80 ASN B C 1
ATOM 1416 O O . ASN B 1 80 ? 3.623 0.711 1.62 1 93.75 80 ASN B O 1
ATOM 1420 N N . GLY B 1 81 ? 4.262 2.242 0.095 1 93.94 81 GLY B N 1
ATOM 1421 C CA . GLY B 1 81 ? 2.887 2.492 -0.298 1 93.94 81 GLY B CA 1
ATOM 1422 C C . GLY B 1 81 ? 2.115 3.311 0.719 1 93.94 81 GLY B C 1
ATOM 1423 O O . GLY B 1 81 ? 0.884 3.365 0.675 1 93.94 81 GLY B O 1
ATOM 1424 N N . LEU B 1 82 ? 2.871 3.898 1.653 1 95.81 82 LEU B N 1
ATOM 1425 C CA . LEU B 1 82 ? 2.254 4.77 2.646 1 95.81 82 LEU B CA 1
ATOM 1426 C C . LEU B 1 82 ? 2.73 6.211 2.477 1 95.81 82 LEU B C 1
ATOM 1428 O O . LEU B 1 82 ? 3.936 6.477 2.494 1 95.81 82 LEU B O 1
ATOM 1432 N N . LEU B 1 83 ? 1.777 7.039 2.35 1 96.5 83 LEU B N 1
ATOM 1433 C CA . LEU B 1 83 ? 2.088 8.461 2.375 1 96.5 83 LEU B CA 1
ATOM 1434 C C . LEU B 1 83 ? 1.938 9.023 3.783 1 96.5 83 LEU B C 1
ATOM 1436 O O . LEU B 1 83 ? 0.871 8.922 4.391 1 96.5 83 LEU B O 1
ATOM 1440 N N . ALA B 1 84 ? 2.963 9.602 4.23 1 96.75 84 ALA B N 1
ATOM 1441 C CA . ALA B 1 84 ? 2.936 10.242 5.543 1 96.75 84 ALA B CA 1
ATOM 1442 C C . ALA B 1 84 ? 3.131 11.75 5.422 1 96.75 84 ALA B C 1
ATOM 1444 O O . ALA B 1 84 ? 4.09 12.203 4.793 1 96.75 84 ALA B O 1
ATOM 1445 N N . LEU B 1 85 ? 2.227 12.445 5.977 1 96.31 85 LEU B N 1
ATOM 1446 C CA . LEU B 1 85 ? 2.285 13.906 6.008 1 96.31 85 LEU B CA 1
ATOM 1447 C C . LEU B 1 85 ? 2.322 14.414 7.445 1 96.31 85 LEU B C 1
ATOM 1449 O O . LEU B 1 85 ? 1.521 13.992 8.281 1 96.31 85 LEU B O 1
ATOM 1453 N N . SER B 1 86 ? 3.25 15.312 7.66 1 94.94 86 SER B N 1
ATOM 1454 C CA . SER B 1 86 ? 3.4 15.898 8.992 1 94.94 86 SER B CA 1
ATOM 1455 C C . SER B 1 86 ? 3.334 17.422 8.938 1 94.94 86 SER B C 1
ATOM 1457 O O . SER B 1 86 ? 4.059 18.047 8.164 1 94.94 86 SER B O 1
ATOM 1459 N N . LEU B 1 87 ? 2.527 17.953 9.781 1 93 87 LEU B N 1
ATOM 1460 C CA . LEU B 1 87 ? 2.326 19.391 9.883 1 93 87 LEU B CA 1
ATOM 1461 C C . LEU B 1 87 ? 2.549 19.875 11.312 1 93 87 LEU B C 1
ATOM 1463 O O . LEU B 1 87 ? 1.689 19.688 12.172 1 93 87 LEU B O 1
ATOM 1467 N N . PRO B 1 88 ? 3.639 20.562 11.508 1 89.44 88 PRO B N 1
ATOM 1468 C CA . PRO B 1 88 ? 3.854 21.078 12.859 1 89.44 88 PRO B CA 1
ATOM 1469 C C . PRO B 1 88 ? 2.957 22.266 13.18 1 89.44 88 PRO B C 1
ATOM 1471 O O . PRO B 1 88 ? 2.676 23.094 12.305 1 89.44 88 PRO B O 1
ATOM 1474 N N . ARG B 1 89 ? 2.404 22.266 14.375 1 79.75 89 ARG B N 1
ATOM 1475 C CA . ARG B 1 89 ? 1.632 23.406 14.852 1 79.75 89 ARG B CA 1
ATOM 1476 C C . ARG B 1 89 ? 2.539 24.453 15.5 1 79.75 89 ARG B C 1
ATOM 1478 O O . ARG B 1 89 ? 3.508 24.109 16.172 1 79.75 89 ARG B O 1
ATOM 1485 N N . ALA B 1 90 ? 2.477 25.688 14.953 1 68.06 90 ALA B N 1
ATOM 1486 C CA . ALA B 1 90 ? 3.238 26.734 15.625 1 68.06 90 ALA B CA 1
ATOM 1487 C C . ALA B 1 90 ? 2.816 26.875 17.078 1 68.06 90 ALA B C 1
ATOM 1489 O O . ALA B 1 90 ? 1.655 26.641 17.422 1 68.06 90 ALA B O 1
ATOM 1490 N N . PRO B 1 91 ? 3.873 26.953 17.906 1 59.62 91 PRO B N 1
ATOM 1491 C CA . PRO B 1 91 ? 3.545 27.172 19.312 1 59.62 91 PRO B CA 1
ATOM 1492 C C . PRO B 1 91 ? 2.512 28.281 19.516 1 59.62 91 PRO B C 1
ATOM 1494 O O . PRO B 1 91 ? 2.447 29.219 18.734 1 59.62 91 PRO B O 1
ATOM 1497 N N . GLU B 1 92 ? 1.364 27.875 19.875 1 55.41 92 GLU B N 1
ATOM 1498 C CA . GLU B 1 92 ? 0.394 28.906 20.203 1 55.41 92 GLU B CA 1
ATOM 1499 C C . GLU B 1 92 ? 1.077 30.125 20.828 1 55.41 92 GLU B C 1
ATOM 1501 O O . GLU B 1 92 ? 1.968 29.984 21.672 1 55.41 92 GLU B O 1
ATOM 1506 N N . LEU B 1 93 ? 1.147 31.125 20.094 1 49.91 93 LEU B N 1
ATOM 1507 C CA . LEU B 1 93 ? 1.562 32.375 20.719 1 49.91 93 LEU B CA 1
ATOM 1508 C C . LEU B 1 93 ? 0.858 32.562 22.062 1 49.91 93 LEU B C 1
ATOM 1510 O O . LEU B 1 93 ? -0.372 32.531 22.141 1 49.91 93 LEU B O 1
ATOM 1514 N N . VAL B 1 94 ? 1.459 32.031 23.078 1 49.06 94 VAL B N 1
ATOM 1515 C CA . VAL B 1 94 ? 0.987 32.375 24.406 1 49.06 94 VAL B CA 1
ATOM 1516 C C . VAL B 1 94 ? 0.595 33.844 24.438 1 49.06 94 VAL B C 1
ATOM 1518 O O . VAL B 1 94 ? 1.431 34.719 24.188 1 49.06 94 VAL B O 1
ATOM 1521 N N . LEU B 1 95 ? -0.56 34.188 24.016 1 49.94 95 LEU B N 1
ATOM 1522 C CA . LEU B 1 95 ? -1.046 35.531 24.281 1 49.94 95 LEU B CA 1
ATOM 1523 C C . LEU B 1 95 ? -0.596 36 25.672 1 49.94 95 LEU B C 1
ATOM 1525 O O . LEU B 1 95 ? -0.908 35.375 26.672 1 49.94 95 LEU B O 1
ATOM 1529 N N . LYS B 1 96 ? 0.595 36.406 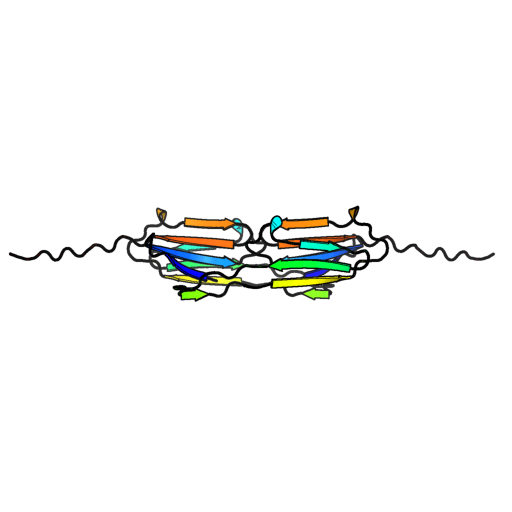25.75 1 50.62 96 LYS B N 1
ATOM 1530 C CA . LYS B 1 96 ? 1.058 37.062 26.969 1 50.62 96 LYS B CA 1
ATOM 1531 C C . LYS B 1 96 ? 0.134 38.219 27.344 1 50.62 96 LYS B C 1
ATOM 1533 O O . LYS B 1 96 ? -0.076 39.156 26.562 1 50.62 96 LYS B O 1
ATOM 1538 N N . ARG B 1 97 ? -0.928 37.875 28.016 1 51.66 97 ARG B N 1
ATOM 1539 C CA . ARG B 1 97 ? -1.791 38.906 28.609 1 51.66 97 ARG B CA 1
ATOM 1540 C C . ARG B 1 97 ? -0.968 40 29.234 1 51.66 97 ARG B C 1
ATOM 1542 O O . ARG B 1 97 ? -0.122 39.75 30.094 1 51.66 97 ARG B O 1
ATOM 1549 N N . ILE B 1 98 ? -0.702 40.906 28.469 1 53.5 98 ILE B N 1
ATOM 1550 C CA . ILE B 1 98 ? -0.048 42.094 29.031 1 53.5 98 ILE B CA 1
ATOM 1551 C C . ILE B 1 98 ? -0.866 42.625 30.203 1 53.5 98 ILE B C 1
ATOM 1553 O O . ILE B 1 98 ? -2.041 42.969 30.047 1 53.5 98 ILE B O 1
ATOM 1557 N N . MET B 1 99 ? -0.637 42.219 31.359 1 48.69 99 MET B N 1
ATOM 1558 C CA . MET B 1 99 ? -1.248 42.812 32.531 1 48.69 99 MET B CA 1
ATOM 1559 C C . MET B 1 99 ? -0.933 44.312 32.594 1 48.69 99 MET B C 1
ATOM 1561 O O . MET B 1 99 ? 0.225 44.719 32.469 1 48.69 99 MET B O 1
ATOM 1565 N N . ILE B 1 100 ? -1.871 45 32.094 1 55.78 100 ILE B N 1
ATOM 1566 C CA . ILE B 1 100 ? -1.687 46.438 32.312 1 55.78 100 ILE B CA 1
ATOM 1567 C C . ILE B 1 100 ? -1.571 46.719 33.812 1 55.78 100 ILE B C 1
ATOM 1569 O O . ILE B 1 100 ? -2.365 46.219 34.594 1 55.78 100 ILE B O 1
ATOM 1573 N N . SER B 1 101 ? -0.402 47.031 34.25 1 53.5 101 SER B N 1
ATOM 1574 C CA . SER B 1 101 ? -0.294 47.594 35.594 1 53.5 101 SER B CA 1
ATOM 1575 C C . SER B 1 101 ? -1.16 48.844 35.75 1 53.5 101 SER B C 1
ATOM 1577 O O . SER B 1 101 ? -1.255 49.656 34.812 1 53.5 101 SER B O 1
#

Organism: Armillaria gallica (NCBI:txid47427)

InterPro domains:
  IPR002068 Alpha crystallin/Hsp20 domain [PF00011] (11-93)
  IPR002068 Alpha crystallin/Hsp20 domain [PS01031] (1-101)
  IPR008978 HSP20-like chaperone [G3DSA:2.60.40.790] (1-101)
  IPR008978 HSP20-like chaperone [SSF49764] (1-100)
  IPR031107 Small heat shock protein [PTHR11527] (2-92)

Secondary structure (DSSP, 8-state):
-EEEEETTTTEEEEEEE-TT--GGGEEEEE-SSEEEEEEEE-----TTEEEE-S--EEEEEEEEPPTT--GGG-EEEEETTEEEEEEEPP-----------/-EEEEETTTTEEEEEEE-TT--GGGEEEEE-SSEEEEEEEE-----TTEEEE-S--EEEEEEEEPPTT--GGG-EEEEETTEEEEEEEPP-----------

Solvent-accessible surface area (backbone atoms only — not comparable to full-atom values): 11607 Å² total; per-residue (Å²): 65,32,29,33,61,39,79,90,71,40,26,40,36,37,39,36,80,41,56,65,51,53,71,87,52,49,45,78,45,73,76,71,52,39,35,38,40,34,38,65,41,73,84,68,86,60,79,67,40,79,37,81,56,61,87,65,45,76,45,75,52,74,43,79,44,50,69,81,49,51,77,89,58,52,43,73,48,75,51,34,9,27,35,39,36,38,39,49,46,47,74,71,74,72,75,72,74,73,71,79,126,65,34,30,33,61,41,78,90,71,41,25,40,38,37,40,38,80,41,56,66,51,53,72,88,52,49,45,78,46,73,78,70,52,38,36,36,41,35,37,65,40,72,84,69,87,59,80,67,40,77,36,81,56,61,85,65,45,75,45,75,50,75,44,79,44,50,69,80,49,52,74,88,56,51,43,72,50,74,50,33,8,28,34,38,36,38,39,47,46,46,75,71,75,69,75,71,73,72,73,77,126

Radius of gyration: 23.9 Å; Cα contacts (8 Å, |Δi|>4): 403; chains: 2; bounding box: 22×95×72 Å

pLDDT: mean 86.23, std 12.89, range [48.69, 96.81]

Sequence (202 aa):
MDLYEDPDTNTVNAIIELPGLAKEDVHIDWNGDQITIGAEIPERDTSGHTICERTVGRFRRTLTTPRGIKEEDIKASLKNGLLALSLPRAPELVLKRIMISMDLYEDPDTNTVNAIIELPGLAKEDVHIDWNGDQITIGAEIPERDTSGHTICERTVGRFRRTLTTPRGIKEEDIKASLKNGLLALSLPRAPELVLKRIMIS

Foldseek 3Di:
DDWDADPVQQKIKDKDFAAPDDPVQWDWDDDQFKIKIKGFADDDDCVVPPDDDDDGGMDMDMDTAAHPWDPVQWDWDADNRMIMIMHHHPDPPPPPPPPPD/DDWDADPVQQKIKDKDFAAPDDPVQWDWDDDQFKIKIKGFADDDDCVVPPDDDDDGGMDMDMDTAAHPWDPVQWDWDADNRMIMIMHHHPDPPPPPPPPDD

Nearest PDB structures (foldseek):
  5zul-assembly1_D-2  TM=8.279E-01  e=2.959E-06  Mycobacterium marinum M
  5zul-assembly1_A-2  TM=8.482E-01  e=1.527E-05  Mycobacterium marinum M
  5ds1-assembly2_C  TM=7.539E-01  e=1.443E-05  Pisum sativum
  6khv-assembly1_A  TM=6.460E-01  e=1.580E-03  Homo sapiens
  1wh0-assembly1_A  TM=6.495E-01  e=1.519E-02  Homo sapiens